Protein AF-A0A090R448-F1 (afdb_monomer_lite)

Structure (mmCIF, N/CA/C/O backbone):
data_AF-A0A090R448-F1
#
_entry.id   AF-A0A090R448-F1
#
loop_
_atom_site.group_PDB
_atom_site.id
_atom_site.type_symbol
_atom_site.label_atom_id
_atom_site.label_alt_id
_atom_site.label_comp_id
_atom_site.label_asym_id
_atom_site.label_entity_id
_atom_site.label_seq_id
_atom_site.pdbx_PDB_ins_code
_atom_site.Cartn_x
_atom_site.Cartn_y
_atom_site.Cartn_z
_atom_site.occupancy
_atom_site.B_iso_or_equiv
_atom_site.auth_seq_id
_atom_site.auth_comp_id
_atom_sit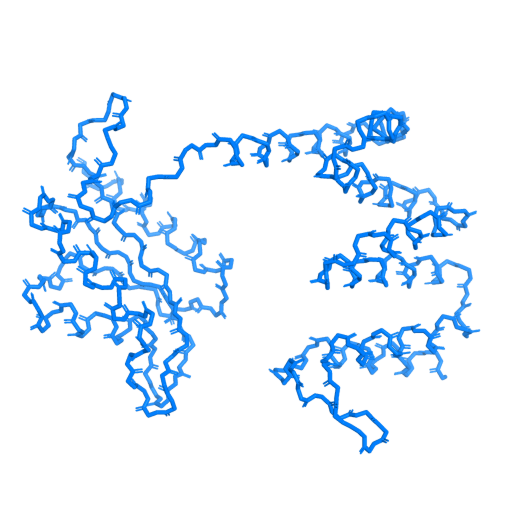e.auth_asym_id
_atom_site.auth_atom_id
_atom_site.pdbx_PDB_model_num
ATOM 1 N N . MET A 1 1 ? -0.151 -6.500 -29.895 1.00 73.56 1 MET A N 1
ATOM 2 C CA . MET A 1 1 ? 0.227 -7.512 -28.880 1.00 73.56 1 MET A CA 1
ATOM 3 C C . MET A 1 1 ? 0.836 -6.879 -27.631 1.00 73.56 1 MET A C 1
ATOM 5 O O . MET A 1 1 ? 0.376 -7.212 -26.555 1.00 73.56 1 MET A O 1
ATOM 9 N N . GLU A 1 2 ? 1.770 -5.929 -27.740 1.00 89.69 2 GLU A N 1
ATOM 10 C CA . GLU A 1 2 ? 2.327 -5.182 -26.589 1.00 89.69 2 GLU A CA 1
ATOM 11 C C . GLU A 1 2 ? 1.252 -4.585 -25.654 1.00 89.69 2 GLU A C 1
ATOM 13 O O . GLU A 1 2 ? 1.198 -4.921 -24.474 1.00 89.69 2 GLU A O 1
ATOM 18 N N . SER A 1 3 ? 0.331 -3.780 -26.202 1.00 89.50 3 SER A N 1
ATOM 19 C CA . SER A 1 3 ? -0.764 -3.153 -25.440 1.00 89.50 3 SER A CA 1
ATOM 20 C C . SER A 1 3 ? -1.661 -4.165 -24.708 1.00 89.50 3 SER A C 1
ATOM 22 O O . SER A 1 3 ? -2.125 -3.886 -23.605 1.00 89.50 3 SER A O 1
ATOM 24 N N . LEU A 1 4 ? -1.841 -5.369 -25.263 1.00 94.88 4 LEU A N 1
ATOM 25 C CA . LEU A 1 4 ? -2.636 -6.425 -24.632 1.00 94.88 4 LEU A CA 1
ATOM 26 C C . LEU A 1 4 ? -1.962 -6.944 -23.354 1.00 94.88 4 LEU A C 1
ATOM 28 O O . LEU A 1 4 ? -2.624 -7.144 -22.340 1.00 94.88 4 LEU A O 1
ATOM 32 N N . PHE A 1 5 ? -0.639 -7.128 -23.372 1.00 97.06 5 PHE A N 1
ATOM 33 C CA . PHE A 1 5 ? 0.092 -7.543 -22.176 1.00 97.06 5 PHE A CA 1
ATOM 34 C C . PHE A 1 5 ? 0.080 -6.464 -21.094 1.00 97.06 5 PHE A C 1
ATOM 36 O O . PHE A 1 5 ? -0.093 -6.789 -19.923 1.00 97.06 5 PHE A O 1
ATOM 43 N N . LEU A 1 6 ? 0.174 -5.185 -21.466 1.00 96.12 6 LEU A N 1
ATOM 44 C CA . LEU A 1 6 ? 0.028 -4.086 -20.507 1.00 96.12 6 LEU A CA 1
ATOM 45 C C . LEU A 1 6 ? -1.375 -4.049 -19.879 1.00 96.12 6 LEU A C 1
ATOM 47 O O . LEU A 1 6 ? -1.501 -3.869 -18.669 1.00 96.12 6 LEU A O 1
ATOM 51 N N . GLN A 1 7 ? -2.427 -4.290 -20.665 1.00 96.81 7 GLN A N 1
ATOM 52 C CA . GLN A 1 7 ? -3.797 -4.393 -20.151 1.00 96.81 7 GLN A CA 1
ATOM 53 C C . GLN A 1 7 ? -3.968 -5.580 -19.198 1.00 96.81 7 GLN A C 1
ATOM 55 O O . GLN A 1 7 ? -4.573 -5.432 -18.137 1.00 96.81 7 GLN A O 1
ATOM 60 N N . HIS A 1 8 ? -3.402 -6.743 -19.527 1.00 97.19 8 HIS A N 1
ATOM 61 C CA . HIS A 1 8 ? -3.428 -7.898 -18.631 1.00 97.19 8 HIS A CA 1
ATOM 62 C C . HIS A 1 8 ? -2.630 -7.659 -17.344 1.00 97.19 8 HIS A C 1
ATOM 64 O O . HIS A 1 8 ? -3.095 -8.041 -16.271 1.00 97.19 8 HIS A O 1
ATOM 70 N N . ALA A 1 9 ? -1.478 -6.985 -17.420 1.00 97.00 9 ALA A N 1
ATOM 71 C CA . ALA A 1 9 ? -0.724 -6.575 -16.238 1.00 97.00 9 ALA A CA 1
ATOM 72 C C . ALA A 1 9 ? -1.565 -5.651 -15.344 1.00 97.00 9 ALA A C 1
ATOM 74 O O . ALA A 1 9 ? -1.682 -5.896 -14.146 1.00 97.00 9 ALA A O 1
ATOM 75 N N . LEU A 1 10 ? -2.226 -4.642 -15.919 1.00 96.31 10 LEU A N 1
ATOM 76 C CA . LEU A 1 10 ? -3.101 -3.739 -15.169 1.00 96.31 10 LEU A CA 1
ATOM 77 C C . LEU A 1 10 ? -4.300 -4.475 -14.544 1.00 96.31 10 LEU A C 1
ATOM 79 O O . LEU A 1 10 ? -4.634 -4.242 -13.383 1.00 96.31 10 LEU A O 1
ATOM 83 N N . SER A 1 11 ? -4.920 -5.395 -15.286 1.00 96.31 11 SER A N 1
ATOM 84 C CA . SER A 1 11 ? -6.017 -6.231 -14.784 1.00 96.31 11 SER A CA 1
ATOM 85 C C . SER A 1 11 ? -5.574 -7.107 -13.611 1.00 96.31 11 SER A C 1
ATOM 87 O O . SER A 1 11 ? -6.295 -7.222 -12.621 1.00 96.31 11 SER A O 1
ATOM 89 N N . ALA A 1 12 ? -4.382 -7.702 -13.694 1.00 96.00 12 ALA A N 1
ATOM 90 C CA . ALA A 1 12 ? -3.819 -8.488 -12.605 1.00 96.00 12 ALA A CA 1
ATOM 91 C C . ALA A 1 12 ? -3.528 -7.614 -11.377 1.00 96.00 12 ALA A C 1
ATOM 93 O O . ALA A 1 12 ? -3.915 -7.967 -10.262 1.00 96.00 12 ALA A O 1
ATOM 94 N N . TYR A 1 13 ? -2.930 -6.437 -11.571 1.00 93.81 13 TYR A N 1
ATOM 95 C CA . TYR A 1 13 ? -2.637 -5.504 -10.483 1.00 93.81 13 TYR A CA 1
ATOM 96 C C . TYR A 1 13 ? -3.902 -5.089 -9.716 1.00 93.81 13 TYR A C 1
ATOM 98 O O . TYR A 1 13 ? -3.921 -5.128 -8.487 1.00 93.81 13 TYR A O 1
ATOM 106 N N . ASN A 1 14 ? -4.985 -4.790 -10.440 1.00 92.12 14 ASN A N 1
ATOM 107 C CA . ASN A 1 14 ? -6.264 -4.365 -9.863 1.00 92.12 14 ASN A CA 1
ATOM 108 C C . ASN A 1 14 ? -7.129 -5.519 -9.321 1.00 92.12 14 ASN A C 1
ATOM 110 O O . ASN A 1 14 ? -8.213 -5.277 -8.788 1.00 92.12 14 ASN A O 1
ATOM 114 N N . SER A 1 15 ? -6.685 -6.773 -9.447 1.00 91.00 15 SER A N 1
ATOM 115 C CA . SER A 1 15 ? -7.432 -7.932 -8.957 1.00 91.00 15 SER A CA 1
ATOM 116 C C . SER A 1 15 ? -7.585 -7.913 -7.434 1.00 91.00 15 SER A C 1
ATOM 118 O O . SER A 1 15 ? -6.615 -7.773 -6.685 1.00 91.00 15 SER A O 1
ATOM 120 N N . THR A 1 16 ? -8.804 -8.169 -6.956 1.00 84.19 16 THR A N 1
ATOM 121 C CA . THR A 1 16 ? -9.080 -8.405 -5.530 1.00 84.19 16 THR A CA 1
ATOM 122 C C . THR A 1 16 ? -8.541 -9.758 -5.052 1.00 84.19 16 THR A C 1
ATOM 124 O O . THR A 1 16 ? -8.242 -9.921 -3.867 1.00 84.19 16 THR A O 1
ATOM 127 N N . SER A 1 17 ? -8.348 -10.719 -5.965 1.00 86.25 17 SER A N 1
ATOM 128 C CA . SER A 1 17 ? -7.729 -12.014 -5.674 1.00 86.25 17 SER A CA 1
ATOM 129 C C . SER A 1 17 ? -6.205 -11.898 -5.699 1.00 86.25 17 SER A C 1
ATOM 131 O O . SER A 1 17 ? -5.561 -12.144 -6.720 1.00 86.25 17 SER A O 1
ATOM 133 N N . ARG A 1 18 ? -5.625 -11.482 -4.567 1.00 86.50 18 ARG A N 1
ATOM 134 C CA . ARG A 1 18 ? -4.181 -11.206 -4.452 1.00 86.50 18 ARG A CA 1
ATOM 135 C C . ARG A 1 18 ? -3.310 -12.461 -4.481 1.00 86.50 18 ARG A C 1
ATOM 137 O O . ARG A 1 18 ? -2.220 -12.445 -5.037 1.00 86.50 18 ARG A O 1
ATOM 144 N N . THR A 1 19 ? -3.783 -13.553 -3.892 1.00 89.38 19 THR A N 1
ATOM 145 C CA . THR A 1 19 ? -3.010 -14.801 -3.752 1.00 89.38 19 THR A CA 1
ATOM 146 C C . THR A 1 19 ? -3.455 -15.909 -4.704 1.00 89.38 19 THR A C 1
ATOM 148 O O . THR A 1 19 ? -2.766 -16.916 -4.799 1.00 89.38 19 THR A O 1
ATOM 151 N N . HIS A 1 20 ? -4.589 -15.737 -5.395 1.00 92.00 20 HIS A N 1
ATOM 152 C CA . HIS A 1 20 ? -5.199 -16.769 -6.236 1.00 92.00 20 HIS A CA 1
ATOM 153 C C . HIS A 1 20 ? -5.638 -16.198 -7.592 1.00 92.00 20 HIS A C 1
ATOM 155 O O . HIS A 1 20 ? -6.827 -16.154 -7.920 1.00 92.00 20 HIS A O 1
ATOM 161 N N . TYR A 1 21 ? -4.679 -15.701 -8.366 1.00 95.06 21 TYR A N 1
ATOM 162 C CA . TYR A 1 21 ? -4.894 -15.182 -9.711 1.00 95.06 21 TYR A CA 1
ATOM 163 C C . TYR A 1 21 ? -4.679 -16.286 -10.764 1.00 95.06 21 TYR A C 1
ATOM 165 O O . TYR A 1 21 ? -3.654 -16.972 -10.719 1.00 95.06 21 TYR A O 1
ATOM 173 N N . PRO A 1 22 ? -5.607 -16.484 -11.718 1.00 94.62 22 PRO A N 1
ATOM 174 C CA . PRO A 1 22 ? -5.458 -17.496 -12.758 1.00 94.62 22 PRO A CA 1
ATOM 175 C C . PRO A 1 22 ? -4.459 -17.053 -13.835 1.00 94.62 22 PRO A C 1
ATOM 177 O O . PRO A 1 22 ? -4.591 -15.980 -14.423 1.00 94.62 22 PRO A O 1
ATOM 180 N N . LEU A 1 23 ? -3.483 -17.905 -14.145 1.00 95.06 23 LEU A N 1
ATOM 181 C CA . LEU A 1 23 ? -2.485 -17.665 -15.186 1.00 95.06 23 LEU A CA 1
ATOM 182 C C . LEU A 1 23 ? -2.149 -18.984 -15.900 1.00 95.06 23 LEU A C 1
ATOM 184 O O . LEU A 1 23 ? -1.569 -19.882 -15.300 1.00 95.06 23 LEU A O 1
ATOM 188 N N . PHE A 1 24 ? -2.538 -19.118 -17.174 1.00 90.19 24 PHE A N 1
ATOM 189 C CA . PHE A 1 24 ? -2.311 -20.312 -18.018 1.00 90.19 24 PHE A CA 1
ATOM 190 C C . PHE A 1 24 ? -2.639 -21.659 -17.349 1.00 90.19 24 PHE A C 1
ATOM 192 O O . PHE A 1 24 ? -1.850 -22.599 -17.383 1.00 90.19 24 PHE A O 1
ATOM 199 N N . GLY A 1 25 ? -3.814 -21.755 -16.724 1.00 89.62 25 GLY A N 1
ATOM 200 C CA . GLY A 1 25 ? -4.254 -22.984 -16.053 1.00 89.62 25 GLY A CA 1
ATOM 201 C C . GLY A 1 25 ? -3.584 -23.244 -14.699 1.00 89.62 25 GLY A C 1
ATOM 202 O O . GLY A 1 25 ? -3.889 -24.246 -14.063 1.00 89.62 25 GLY A O 1
ATOM 203 N N . GLN A 1 26 ? -2.714 -22.342 -14.237 1.00 93.00 26 GLN A N 1
ATOM 204 C CA . GLN A 1 26 ? -2.163 -22.335 -12.885 1.00 93.00 26 GLN A CA 1
ATOM 205 C C . GLN A 1 26 ? -2.792 -21.219 -12.050 1.00 93.00 26 GLN A C 1
ATOM 207 O O . GLN A 1 26 ? -3.433 -20.299 -12.566 1.00 93.00 26 GLN A O 1
ATOM 212 N N . THR A 1 27 ? -2.591 -21.296 -10.739 1.00 94.94 27 THR A N 1
ATOM 213 C CA . THR A 1 27 ? -2.959 -20.247 -9.789 1.00 94.94 27 THR A CA 1
ATOM 214 C C . THR A 1 27 ? -1.685 -19.663 -9.189 1.00 94.94 27 THR A C 1
ATOM 216 O O . THR A 1 27 ? -0.869 -20.398 -8.641 1.00 94.94 27 THR A O 1
ATOM 219 N N . VAL A 1 28 ? -1.515 -18.349 -9.320 1.00 94.88 28 VAL A N 1
ATOM 220 C CA . VAL A 1 28 ? -0.342 -17.588 -8.861 1.00 94.88 28 VAL A CA 1
ATOM 221 C C . VAL A 1 28 ? -0.783 -16.371 -8.047 1.00 94.88 28 VAL A C 1
ATOM 223 O O . VAL A 1 28 ? -1.977 -16.079 -7.961 1.00 94.88 28 VAL A O 1
ATOM 226 N N . THR A 1 29 ? 0.151 -15.615 -7.467 1.00 93.62 29 THR A N 1
ATOM 227 C CA . THR A 1 29 ? -0.212 -14.302 -6.917 1.00 93.62 29 THR A CA 1
ATOM 228 C C . THR A 1 29 ? -0.519 -13.318 -8.045 1.00 93.62 29 THR A C 1
ATOM 230 O O . THR A 1 29 ? -0.016 -13.437 -9.165 1.00 93.62 29 THR A O 1
ATOM 233 N N . ASN A 1 30 ? -1.338 -12.309 -7.765 1.00 94.19 30 ASN A N 1
ATOM 234 C CA . ASN A 1 30 ? -1.647 -11.291 -8.760 1.00 94.19 30 ASN A CA 1
ATOM 235 C C . ASN A 1 30 ? -0.392 -10.508 -9.187 1.00 94.19 30 ASN A C 1
ATOM 237 O O . ASN A 1 30 ? -0.255 -10.184 -10.363 1.00 94.19 30 ASN A O 1
ATOM 241 N N . LEU A 1 31 ? 0.560 -10.278 -8.275 1.00 93.94 31 LEU A N 1
ATOM 242 C CA . LEU A 1 31 ? 1.843 -9.639 -8.587 1.00 93.94 31 LEU A CA 1
ATOM 243 C C . LEU A 1 31 ? 2.744 -10.519 -9.466 1.00 93.94 31 LEU A C 1
ATOM 245 O O . LEU A 1 31 ? 3.437 -9.995 -10.335 1.00 93.94 31 LEU A O 1
ATOM 249 N N . ASP A 1 32 ? 2.700 -11.845 -9.319 1.00 94.56 32 ASP A N 1
ATOM 250 C CA . ASP A 1 32 ? 3.423 -12.744 -10.228 1.00 94.56 32 ASP A CA 1
ATOM 251 C C . ASP A 1 32 ? 2.838 -12.698 -11.641 1.00 94.56 32 ASP A C 1
ATOM 253 O O . ASP A 1 32 ? 3.583 -12.677 -12.622 1.00 94.56 32 ASP A O 1
ATOM 257 N N . ALA A 1 33 ? 1.511 -12.595 -11.760 1.00 96.44 33 ALA A N 1
ATOM 258 C CA . ALA A 1 33 ? 0.861 -12.371 -13.047 1.00 96.44 33 ALA A CA 1
ATOM 259 C C . ALA A 1 33 ? 1.222 -11.000 -13.649 1.00 96.44 33 ALA A C 1
ATOM 261 O O . ALA A 1 33 ? 1.523 -10.926 -14.842 1.00 96.44 33 ALA A O 1
ATOM 262 N N . VAL A 1 34 ? 1.281 -9.932 -12.840 1.00 97.00 34 VAL A N 1
ATOM 263 C CA . VAL A 1 34 ? 1.789 -8.614 -13.273 1.00 97.00 34 VAL A CA 1
ATOM 264 C C . VAL A 1 34 ? 3.209 -8.749 -13.822 1.00 97.00 34 VAL A C 1
ATOM 266 O O . VAL A 1 34 ? 3.468 -8.349 -14.957 1.00 97.00 34 VAL A O 1
ATOM 269 N N . ASN A 1 35 ? 4.116 -9.359 -13.055 1.00 96.50 35 ASN A N 1
ATOM 270 C CA . ASN A 1 35 ? 5.505 -9.578 -13.453 1.00 96.50 35 ASN A CA 1
ATOM 271 C C . ASN A 1 35 ? 5.604 -10.372 -14.761 1.00 96.50 35 ASN A C 1
ATOM 273 O O . ASN A 1 35 ? 6.387 -10.015 -15.644 1.00 96.50 35 ASN A O 1
ATOM 277 N N . PHE A 1 36 ? 4.799 -11.428 -14.909 1.00 96.75 36 PHE A N 1
ATOM 278 C CA . PHE A 1 36 ? 4.741 -12.217 -16.133 1.00 96.75 36 PHE A CA 1
ATOM 279 C C . PHE A 1 36 ? 4.351 -11.348 -17.334 1.00 96.75 36 PHE A C 1
ATOM 281 O O . PHE A 1 36 ? 5.087 -11.291 -18.321 1.00 96.75 36 PHE A O 1
ATOM 288 N N . TYR A 1 37 ? 3.222 -10.640 -17.254 1.00 97.75 37 TYR A N 1
ATOM 289 C CA . TYR A 1 37 ? 2.713 -9.860 -18.379 1.00 97.75 37 TYR A CA 1
ATOM 290 C C . TYR A 1 37 ? 3.613 -8.668 -18.721 1.00 97.75 37 TYR A C 1
ATOM 292 O O . TYR A 1 37 ? 3.851 -8.410 -19.899 1.00 97.75 37 TYR A O 1
ATOM 300 N N . LEU A 1 38 ? 4.201 -7.997 -17.727 1.00 97.69 38 LEU A N 1
ATOM 301 C CA . LEU A 1 38 ? 5.183 -6.934 -17.960 1.00 97.69 38 LEU A CA 1
ATOM 302 C C . LEU A 1 38 ? 6.432 -7.451 -18.682 1.00 97.69 38 LEU A C 1
ATOM 304 O O . LEU A 1 38 ? 6.926 -6.791 -19.594 1.00 97.69 38 LEU A O 1
ATOM 308 N N . ARG A 1 39 ? 6.920 -8.654 -18.348 1.00 96.94 39 ARG A N 1
ATOM 309 C CA . ARG A 1 39 ? 8.046 -9.272 -19.068 1.00 96.94 39 ARG A CA 1
ATOM 310 C C . ARG A 1 39 ? 7.692 -9.620 -20.512 1.00 96.94 39 ARG A C 1
ATOM 312 O O . ARG A 1 39 ? 8.544 -9.464 -21.380 1.00 96.94 39 ARG A O 1
ATOM 319 N N . GLN A 1 40 ? 6.454 -10.031 -20.789 1.00 97.06 40 GLN A N 1
ATOM 320 C CA . GLN A 1 40 ? 5.986 -10.219 -22.168 1.00 97.06 40 GLN A CA 1
ATOM 321 C C . GLN A 1 40 ? 5.864 -8.887 -22.922 1.00 97.06 40 GLN A C 1
ATOM 323 O O . GLN A 1 40 ? 6.236 -8.804 -24.087 1.00 97.06 40 GLN A O 1
ATOM 328 N N . ALA A 1 41 ? 5.394 -7.822 -22.266 1.00 96.94 41 ALA A N 1
ATOM 329 C CA . ALA A 1 41 ? 5.351 -6.490 -22.867 1.00 96.94 41 ALA A CA 1
ATOM 330 C C . ALA A 1 41 ? 6.764 -5.961 -23.177 1.00 96.94 41 ALA A C 1
ATOM 332 O O . ALA A 1 41 ? 6.992 -5.407 -24.250 1.00 96.94 41 ALA A O 1
ATOM 333 N N . TYR A 1 42 ? 7.730 -6.192 -22.282 1.00 96.25 42 TYR A N 1
ATOM 334 C CA . TYR A 1 42 ? 9.116 -5.739 -22.424 1.00 96.25 42 TYR A CA 1
ATOM 335 C C . TYR A 1 42 ? 9.781 -6.213 -23.727 1.00 96.25 42 TYR A C 1
ATOM 337 O O . TYR A 1 42 ? 10.481 -5.436 -24.384 1.00 96.25 42 TYR A O 1
ATOM 345 N N . THR A 1 43 ? 9.550 -7.469 -24.130 1.00 95.38 43 THR A N 1
ATOM 346 C CA . THR A 1 43 ? 10.156 -8.037 -25.350 1.00 95.38 43 THR A CA 1
ATOM 347 C C . THR A 1 43 ? 9.664 -7.345 -26.621 1.00 95.38 43 THR A C 1
ATOM 349 O O . THR A 1 43 ? 10.399 -7.280 -27.606 1.00 95.38 43 THR A O 1
ATOM 352 N N . LEU A 1 44 ? 8.458 -6.776 -26.583 1.00 94.88 44 LEU A N 1
ATOM 353 C CA . LEU A 1 44 ? 7.809 -6.107 -27.710 1.00 94.88 44 LEU A CA 1
ATOM 354 C C . LEU A 1 44 ? 7.976 -4.579 -27.683 1.00 94.88 44 LEU A C 1
ATOM 356 O O . LEU A 1 44 ? 7.825 -3.940 -28.719 1.00 94.88 44 LEU A O 1
ATOM 360 N N . ALA A 1 45 ? 8.296 -4.012 -26.519 1.00 93.06 45 ALA A N 1
ATOM 361 C CA . ALA A 1 45 ? 8.269 -2.576 -26.269 1.00 93.06 45 ALA A CA 1
ATOM 362 C C . ALA A 1 45 ? 9.392 -1.782 -26.964 1.00 93.06 45 ALA A C 1
ATOM 364 O O . ALA A 1 45 ? 10.511 -2.268 -27.160 1.00 93.06 45 ALA A O 1
ATOM 365 N N . SER A 1 46 ? 9.101 -0.508 -27.255 1.00 88.94 46 SER A N 1
ATOM 366 C CA . SER A 1 46 ? 10.096 0.506 -27.642 1.00 88.94 46 SER A CA 1
ATOM 367 C C . SER A 1 46 ? 11.061 0.832 -26.493 1.00 88.94 46 SER A C 1
ATOM 369 O O . SER A 1 46 ? 10.760 0.567 -25.332 1.00 88.94 46 SER A O 1
ATOM 371 N N . THR A 1 47 ? 12.211 1.454 -26.779 1.00 84.31 47 THR A N 1
ATOM 372 C CA . THR A 1 47 ? 13.225 1.782 -25.756 1.00 84.31 47 THR A CA 1
ATOM 373 C C . THR A 1 47 ? 12.670 2.613 -24.598 1.00 84.31 47 THR A C 1
ATOM 375 O O . THR A 1 47 ? 12.909 2.267 -23.446 1.00 84.31 47 THR A O 1
ATOM 378 N N . SER A 1 48 ? 11.887 3.663 -24.881 1.00 83.19 48 SER A N 1
ATOM 379 C CA . SER A 1 48 ? 11.304 4.506 -23.824 1.00 83.19 48 SER A CA 1
ATOM 380 C C . SER A 1 48 ? 10.367 3.703 -22.925 1.00 83.19 48 SER A C 1
ATOM 382 O O . SER A 1 48 ? 10.474 3.782 -21.706 1.00 83.19 48 SER A O 1
ATOM 384 N N . LEU A 1 49 ? 9.495 2.886 -23.523 1.00 92.25 49 LEU A N 1
ATOM 385 C CA . LEU A 1 49 ? 8.545 2.067 -22.776 1.00 92.25 49 LEU A CA 1
ATOM 386 C C . LEU A 1 49 ? 9.238 0.927 -22.015 1.00 92.25 49 LEU A C 1
ATOM 388 O O . LEU A 1 49 ? 8.815 0.570 -20.920 1.00 92.25 49 LEU A O 1
ATOM 392 N N . ARG A 1 50 ? 10.325 0.362 -22.554 1.00 94.25 50 ARG A N 1
ATOM 393 C CA . ARG A 1 50 ? 11.138 -0.638 -21.848 1.00 94.25 50 ARG A CA 1
ATOM 394 C C . ARG A 1 50 ? 11.674 -0.090 -20.533 1.00 94.25 50 ARG A C 1
ATOM 396 O O . ARG A 1 50 ? 11.647 -0.820 -19.548 1.00 94.25 50 ARG A O 1
ATOM 403 N N . THR A 1 51 ? 12.113 1.167 -20.503 1.00 95.25 51 THR A N 1
ATOM 404 C CA . THR A 1 51 ? 12.552 1.822 -19.265 1.00 95.25 51 THR A CA 1
ATOM 405 C C . THR A 1 51 ? 11.414 1.902 -18.247 1.00 95.25 51 THR A C 1
ATOM 407 O O . THR A 1 51 ? 11.600 1.479 -17.108 1.00 95.25 51 THR A O 1
ATOM 410 N N . ASP A 1 52 ? 10.216 2.336 -18.651 1.00 94.88 52 ASP A N 1
ATOM 411 C CA . ASP A 1 52 ? 9.056 2.413 -17.745 1.00 94.88 52 ASP A CA 1
ATOM 412 C C . ASP A 1 52 ? 8.630 1.026 -17.235 1.00 94.88 52 ASP A C 1
ATOM 414 O O . ASP A 1 52 ? 8.295 0.849 -16.059 1.00 94.88 52 ASP A O 1
ATOM 418 N N . ILE A 1 53 ? 8.705 0.005 -18.096 1.00 97.00 53 ILE A N 1
ATOM 419 C CA . ILE A 1 53 ? 8.457 -1.387 -17.712 1.00 97.00 53 ILE A CA 1
ATOM 420 C C . ILE A 1 53 ? 9.511 -1.870 -16.705 1.00 97.00 53 ILE A C 1
ATOM 422 O O . ILE A 1 53 ? 9.146 -2.523 -15.729 1.00 97.00 53 ILE A O 1
ATOM 426 N N . LEU A 1 54 ? 10.795 -1.544 -16.889 1.00 97.62 54 LEU A N 1
ATOM 427 C CA . LEU A 1 54 ? 11.857 -1.905 -15.942 1.00 97.62 54 LEU A CA 1
ATOM 428 C C . LEU A 1 54 ? 11.664 -1.227 -14.582 1.00 97.62 54 LEU A C 1
ATOM 430 O O . LEU A 1 54 ? 11.767 -1.906 -13.563 1.00 97.62 54 LEU A O 1
ATOM 434 N N . ILE A 1 55 ? 11.322 0.065 -14.557 1.00 96.56 55 ILE A N 1
ATOM 435 C CA . ILE A 1 55 ? 10.987 0.792 -13.321 1.00 96.56 55 ILE A CA 1
ATOM 436 C C . ILE A 1 55 ? 9.783 0.132 -12.635 1.00 96.56 55 ILE A C 1
ATOM 438 O O . ILE A 1 55 ? 9.802 -0.108 -11.429 1.00 96.56 55 ILE A O 1
ATOM 442 N N . THR A 1 56 ? 8.751 -0.236 -13.398 1.00 96.50 56 THR A N 1
ATOM 443 C CA . THR A 1 56 ? 7.562 -0.909 -12.853 1.00 96.50 56 THR A CA 1
ATOM 444 C C . THR A 1 56 ? 7.900 -2.290 -12.286 1.00 96.50 56 THR A C 1
ATOM 446 O O . THR A 1 56 ? 7.482 -2.613 -11.176 1.00 96.50 56 THR A O 1
ATOM 449 N N . LEU A 1 57 ? 8.698 -3.094 -12.993 1.00 97.69 57 LEU A N 1
ATOM 450 C CA . LEU A 1 57 ? 9.186 -4.389 -12.505 1.00 97.69 57 LEU A CA 1
ATOM 451 C C . LEU A 1 57 ? 10.052 -4.231 -11.245 1.00 97.69 57 LEU A C 1
ATOM 453 O O . LEU A 1 57 ? 9.952 -5.046 -10.329 1.00 97.69 57 LEU A O 1
ATOM 457 N N . ALA A 1 58 ? 10.875 -3.182 -11.173 1.00 97.62 58 ALA A N 1
ATOM 458 C CA . ALA A 1 58 ? 11.668 -2.873 -9.989 1.00 97.62 58 ALA A CA 1
ATOM 459 C C . ALA A 1 58 ? 10.765 -2.536 -8.793 1.00 97.62 58 ALA A C 1
ATOM 461 O O . ALA A 1 58 ? 10.938 -3.109 -7.719 1.00 97.62 58 ALA A O 1
ATOM 462 N N . ASN A 1 59 ? 9.740 -1.703 -8.995 1.00 95.81 59 ASN A N 1
ATOM 463 C CA . ASN A 1 59 ? 8.717 -1.423 -7.986 1.00 95.81 59 ASN A CA 1
ATOM 464 C C . ASN A 1 59 ? 8.022 -2.711 -7.512 1.00 95.81 59 ASN A C 1
ATOM 466 O O . ASN A 1 59 ? 7.899 -2.930 -6.307 1.00 95.81 59 ASN A O 1
ATOM 470 N N . MET A 1 60 ? 7.635 -3.613 -8.422 1.00 95.06 60 MET A N 1
ATOM 471 C CA . MET A 1 60 ? 7.049 -4.908 -8.042 1.00 95.06 60 MET A CA 1
ATOM 472 C C . MET A 1 60 ? 8.005 -5.741 -7.180 1.00 95.06 60 MET A C 1
ATOM 474 O O . MET A 1 60 ? 7.595 -6.264 -6.145 1.00 95.06 60 MET A O 1
ATOM 478 N N . ALA A 1 61 ? 9.287 -5.802 -7.546 1.00 95.44 61 ALA A N 1
ATOM 479 C CA . ALA A 1 61 ? 10.297 -6.496 -6.754 1.00 95.44 61 ALA A CA 1
ATOM 480 C C . ALA A 1 61 ? 10.441 -5.894 -5.342 1.00 95.44 61 ALA A C 1
ATOM 482 O O . ALA A 1 61 ? 10.563 -6.648 -4.378 1.00 95.44 61 ALA A O 1
ATOM 483 N N . THR A 1 62 ? 10.343 -4.566 -5.187 1.00 94.38 62 THR A N 1
ATOM 484 C CA . THR A 1 62 ? 10.342 -3.930 -3.854 1.00 94.38 62 THR A CA 1
ATOM 485 C C . THR A 1 62 ? 9.103 -4.264 -3.031 1.00 94.38 62 THR A C 1
ATOM 487 O O . THR A 1 62 ? 9.238 -4.573 -1.850 1.00 94.38 62 THR A O 1
ATOM 490 N N . PHE A 1 63 ? 7.911 -4.315 -3.640 1.00 90.00 63 PHE A N 1
ATOM 491 C CA . PHE A 1 63 ? 6.691 -4.753 -2.949 1.00 90.00 63 PHE A CA 1
ATOM 492 C C . PHE A 1 63 ? 6.770 -6.206 -2.477 1.00 90.00 63 PHE A C 1
ATOM 494 O O . PHE A 1 63 ? 6.208 -6.551 -1.441 1.00 90.00 63 PHE A O 1
ATOM 501 N N . GLN A 1 64 ? 7.485 -7.052 -3.218 1.00 90.00 64 GLN A N 1
ATOM 502 C CA . GLN A 1 64 ? 7.736 -8.448 -2.861 1.00 90.00 64 GLN A CA 1
ATOM 503 C C . GLN A 1 64 ? 8.928 -8.620 -1.898 1.00 90.00 64 GLN A C 1
ATOM 505 O O . GLN A 1 64 ? 9.295 -9.749 -1.580 1.00 90.00 64 GLN A O 1
ATOM 510 N N . GLY A 1 65 ? 9.557 -7.529 -1.441 1.00 91.94 65 GLY A N 1
ATOM 511 C CA . GLY A 1 65 ? 10.716 -7.564 -0.542 1.00 91.94 65 GLY A CA 1
ATOM 512 C C . GLY A 1 65 ? 12.024 -8.028 -1.198 1.00 91.94 65 GLY A C 1
ATOM 513 O O . GLY A 1 65 ? 13.024 -8.222 -0.510 1.00 91.94 65 GLY A O 1
ATOM 514 N N . ASN A 1 66 ? 12.060 -8.190 -2.523 1.00 94.94 66 ASN A N 1
ATOM 515 C CA . ASN A 1 66 ? 13.244 -8.610 -3.270 1.00 94.94 66 ASN A CA 1
ATOM 516 C C . ASN A 1 66 ? 14.068 -7.394 -3.711 1.00 94.94 66 ASN A C 1
ATOM 518 O O . ASN A 1 66 ? 14.146 -7.036 -4.892 1.00 94.94 66 ASN A O 1
ATOM 522 N N . LEU A 1 67 ? 14.687 -6.752 -2.723 1.00 95.19 67 LEU A N 1
ATOM 523 C CA . LEU A 1 67 ? 15.479 -5.548 -2.930 1.00 95.19 67 LEU A CA 1
ATOM 524 C C . LEU A 1 67 ? 16.670 -5.734 -3.897 1.00 95.19 67 LEU A C 1
ATOM 526 O O . LEU A 1 67 ? 16.858 -4.863 -4.747 1.00 95.19 67 LEU A O 1
ATOM 530 N N . PRO A 1 68 ? 17.437 -6.846 -3.867 1.00 95.69 68 PRO A N 1
ATOM 531 C CA . PRO A 1 68 ? 18.517 -7.056 -4.832 1.00 95.69 68 PRO A CA 1
ATOM 532 C C . PRO A 1 68 ? 18.028 -7.019 -6.285 1.00 95.69 68 PRO A C 1
ATOM 534 O O . PRO A 1 68 ? 18.607 -6.322 -7.116 1.00 95.69 68 PRO A O 1
ATOM 537 N N . THR A 1 69 ? 16.913 -7.698 -6.580 1.00 96.56 69 THR A N 1
ATOM 538 C CA . THR A 1 69 ? 16.329 -7.703 -7.931 1.00 96.56 69 THR A CA 1
ATOM 539 C C . THR A 1 69 ? 15.849 -6.313 -8.332 1.00 96.56 69 THR A C 1
ATOM 541 O O . THR A 1 69 ? 16.085 -5.887 -9.463 1.00 96.56 69 THR A O 1
ATOM 544 N N . ALA A 1 70 ? 15.212 -5.583 -7.413 1.00 97.50 70 ALA A N 1
ATOM 545 C CA . ALA A 1 70 ? 14.761 -4.222 -7.674 1.00 97.50 70 ALA A CA 1
ATOM 546 C C . ALA A 1 70 ? 15.920 -3.291 -8.052 1.00 97.50 70 ALA A C 1
ATOM 548 O O . ALA A 1 70 ? 15.850 -2.605 -9.069 1.00 97.50 70 ALA A O 1
ATOM 549 N N . LEU A 1 71 ? 17.007 -3.299 -7.274 1.00 95.88 71 LEU A N 1
ATOM 550 C CA . LEU A 1 71 ? 18.174 -2.449 -7.524 1.00 95.88 71 LEU A CA 1
ATOM 551 C C . LEU A 1 71 ? 18.838 -2.768 -8.868 1.00 95.88 71 LEU A C 1
ATOM 553 O O . LEU A 1 71 ? 19.190 -1.843 -9.600 1.00 95.88 71 LEU A O 1
ATOM 557 N N . THR A 1 72 ? 18.937 -4.048 -9.242 1.00 96.75 72 THR A N 1
ATOM 558 C CA . THR A 1 72 ? 19.412 -4.447 -10.576 1.00 96.75 72 THR A CA 1
ATOM 559 C C . THR A 1 72 ? 18.506 -3.914 -11.689 1.00 96.75 72 THR A C 1
ATOM 561 O O . THR A 1 72 ? 19.002 -3.407 -12.692 1.00 96.75 72 THR A O 1
ATOM 564 N N . LEU A 1 73 ? 17.183 -3.985 -11.526 1.00 97.75 73 LEU A N 1
ATOM 565 C CA . LEU A 1 73 ? 16.233 -3.488 -12.526 1.00 97.75 73 LEU A CA 1
ATOM 566 C C . LEU A 1 73 ? 16.269 -1.957 -12.657 1.00 97.75 73 LEU A C 1
ATOM 568 O O . LEU A 1 73 ? 16.245 -1.455 -13.778 1.00 97.75 73 LEU A O 1
ATOM 572 N N . TYR A 1 74 ? 16.410 -1.213 -11.554 1.00 97.50 74 TYR A N 1
ATOM 573 C CA . TYR A 1 74 ? 16.618 0.240 -11.612 1.00 97.50 74 TYR A CA 1
ATOM 574 C C . TYR A 1 74 ? 17.919 0.603 -12.337 1.00 97.50 74 TYR A C 1
ATOM 576 O O . TYR A 1 74 ? 17.929 1.511 -13.164 1.00 97.50 74 TYR A O 1
ATOM 584 N N . GLN A 1 75 ? 19.012 -0.125 -12.087 1.00 95.38 75 GLN A N 1
ATOM 585 C CA . GLN A 1 75 ? 20.273 0.085 -12.809 1.00 95.38 75 GLN A CA 1
ATOM 586 C C . GLN A 1 75 ? 20.117 -0.176 -14.316 1.00 95.38 75 GLN A C 1
ATOM 588 O O . GLN A 1 75 ? 20.608 0.608 -15.127 1.00 95.38 75 GLN A O 1
ATOM 593 N N . GLN A 1 76 ? 19.395 -1.235 -14.698 1.00 95.88 76 GLN A N 1
ATOM 594 C CA . GLN A 1 76 ? 19.079 -1.519 -16.103 1.00 95.88 76 GLN A CA 1
ATOM 595 C C . GLN A 1 76 ? 18.218 -0.418 -16.734 1.00 95.88 76 GLN A C 1
ATOM 597 O O . GLN A 1 76 ? 18.468 -0.033 -17.875 1.00 95.88 76 GLN A O 1
ATOM 602 N N . ALA A 1 77 ? 17.230 0.108 -16.003 1.00 96.00 77 ALA A N 1
ATOM 603 C CA . ALA A 1 77 ? 16.394 1.210 -16.472 1.00 96.00 77 ALA A CA 1
ATOM 604 C C . ALA A 1 77 ? 17.232 2.470 -16.739 1.00 96.00 77 ALA A C 1
ATOM 606 O O . ALA A 1 77 ? 17.111 3.086 -17.798 1.00 96.00 77 ALA A O 1
ATOM 607 N N . LEU A 1 78 ? 18.141 2.814 -15.820 1.00 94.12 78 LEU A N 1
ATOM 608 C CA . LEU A 1 78 ? 18.953 4.028 -15.904 1.00 94.12 78 LEU A CA 1
ATOM 609 C C . LEU A 1 78 ? 19.833 4.078 -17.166 1.00 94.12 78 LEU A C 1
ATOM 611 O O . LEU A 1 78 ? 20.027 5.155 -17.727 1.00 94.12 78 LEU A O 1
ATOM 615 N N . ALA A 1 79 ? 20.315 2.926 -17.646 1.00 92.25 79 ALA A N 1
ATOM 616 C CA . ALA A 1 79 ? 21.183 2.826 -18.824 1.00 92.25 79 ALA A CA 1
ATOM 617 C C . ALA A 1 79 ? 20.539 3.346 -20.126 1.00 92.25 79 ALA A C 1
ATOM 619 O O . ALA A 1 79 ? 21.248 3.746 -21.050 1.00 92.25 79 ALA A O 1
ATOM 620 N N . HIS A 1 80 ? 19.205 3.352 -20.203 1.00 90.00 80 HIS A N 1
ATOM 621 C CA . HIS A 1 80 ? 18.448 3.770 -21.389 1.00 90.00 80 HIS A CA 1
ATOM 622 C C . HIS A 1 80 ? 17.395 4.842 -21.084 1.00 90.00 80 HIS A C 1
ATOM 624 O O . HIS A 1 80 ? 16.568 5.166 -21.937 1.00 90.00 80 HIS A O 1
ATOM 630 N N . ALA A 1 81 ? 17.413 5.386 -19.869 1.00 94.50 81 ALA A N 1
ATOM 631 C CA . ALA A 1 81 ? 16.439 6.357 -19.414 1.00 94.50 81 ALA A CA 1
ATOM 632 C C . ALA A 1 81 ? 16.634 7.718 -20.094 1.00 94.50 81 ALA A C 1
ATOM 634 O O . ALA A 1 81 ? 17.758 8.213 -20.224 1.00 94.50 81 ALA A O 1
ATOM 635 N N . ASN A 1 82 ? 15.527 8.350 -20.487 1.00 94.44 82 ASN A N 1
ATOM 636 C CA . ASN A 1 82 ? 15.511 9.770 -20.838 1.00 94.44 82 ASN A CA 1
ATOM 637 C C . ASN A 1 82 ? 15.665 10.651 -19.577 1.00 94.44 82 ASN A C 1
ATOM 639 O O . ASN A 1 82 ? 15.700 10.139 -18.462 1.00 94.44 82 ASN A O 1
ATOM 643 N N . ALA A 1 83 ? 15.750 11.976 -19.728 1.00 93.19 83 ALA A N 1
ATOM 644 C CA . ALA A 1 83 ? 15.994 12.880 -18.598 1.00 93.19 83 ALA A CA 1
ATOM 645 C C . ALA A 1 83 ? 14.982 12.722 -17.442 1.00 93.19 83 ALA A C 1
ATOM 647 O O . ALA A 1 83 ? 15.401 12.594 -16.295 1.00 93.19 83 ALA A O 1
ATOM 648 N N . LEU A 1 84 ? 13.679 12.652 -17.741 1.00 92.50 84 LEU A N 1
ATOM 649 C CA . LEU A 1 84 ? 12.630 12.492 -16.725 1.00 92.50 84 LEU A CA 1
ATOM 650 C C . LEU A 1 84 ? 12.709 11.118 -16.046 1.00 92.50 84 LEU A C 1
ATOM 652 O O . LEU A 1 84 ? 12.699 11.021 -14.822 1.00 92.50 84 LEU A O 1
ATOM 656 N N . GLN A 1 85 ? 12.883 10.059 -16.837 1.00 94.81 85 GLN A N 1
ATOM 657 C CA . GLN A 1 85 ? 13.034 8.694 -16.327 1.00 94.81 85 GLN A CA 1
ATOM 658 C C . GLN A 1 85 ? 14.298 8.533 -15.469 1.00 94.81 85 GLN A C 1
ATOM 660 O O . GLN A 1 85 ? 14.303 7.753 -14.515 1.00 94.81 85 GLN A O 1
ATOM 665 N N . GLN A 1 86 ? 15.376 9.262 -15.785 1.00 95.31 86 GLN A N 1
ATOM 666 C CA . GLN A 1 86 ? 16.595 9.279 -14.976 1.00 95.31 86 GLN A CA 1
ATOM 667 C C . GLN A 1 86 ? 16.310 9.877 -13.599 1.00 95.31 86 GLN A C 1
ATOM 669 O O . GLN A 1 86 ? 16.719 9.293 -12.602 1.00 95.31 86 GLN A O 1
ATOM 674 N N . GLU A 1 87 ? 15.580 10.992 -13.519 1.00 95.12 87 GLU A N 1
ATOM 675 C CA . GLU A 1 87 ? 15.189 11.574 -12.230 1.00 95.12 87 GLU A CA 1
ATOM 676 C C . GLU A 1 87 ? 14.334 10.612 -11.396 1.00 95.12 87 GLU A C 1
ATOM 678 O O . GLU A 1 87 ? 14.617 10.417 -10.214 1.00 95.12 87 GLU A O 1
ATOM 683 N N . ASP A 1 88 ? 13.332 9.970 -12.006 1.00 93.62 88 ASP A N 1
ATOM 684 C CA . ASP A 1 88 ? 12.469 8.996 -11.325 1.00 93.62 88 ASP A CA 1
ATOM 685 C C . ASP A 1 88 ? 13.273 7.808 -10.791 1.00 93.62 88 ASP A C 1
ATOM 687 O O . ASP A 1 88 ? 13.163 7.439 -9.619 1.00 93.62 88 ASP A O 1
ATOM 691 N N . THR A 1 89 ? 14.139 7.245 -11.632 1.00 96.00 89 THR A N 1
ATOM 692 C CA . THR A 1 89 ? 14.982 6.098 -11.276 1.00 96.00 89 THR A CA 1
ATOM 693 C C . THR A 1 89 ? 15.962 6.451 -10.157 1.00 96.00 89 THR A C 1
ATOM 695 O O . THR A 1 89 ? 16.108 5.682 -9.207 1.00 96.00 89 THR A O 1
ATOM 698 N N . LEU A 1 90 ? 16.587 7.633 -10.218 1.00 96.69 90 LEU A N 1
ATOM 699 C CA . LEU A 1 90 ? 17.486 8.121 -9.171 1.00 96.69 90 LEU A CA 1
ATOM 700 C C . LEU A 1 90 ? 16.745 8.334 -7.842 1.00 96.69 90 LEU A C 1
ATOM 702 O O . LEU A 1 90 ? 17.297 7.995 -6.796 1.00 96.69 90 LEU A O 1
ATOM 706 N N . CYS A 1 91 ? 15.497 8.826 -7.861 1.00 96.19 91 CYS A N 1
ATOM 707 C CA . CYS A 1 91 ? 14.680 8.930 -6.649 1.00 96.19 91 CYS A CA 1
ATOM 708 C C . CYS A 1 91 ? 14.465 7.562 -5.987 1.00 96.19 91 CYS A C 1
ATOM 710 O O . CYS A 1 91 ? 14.663 7.427 -4.778 1.00 96.19 91 CYS A O 1
ATOM 712 N N . TYR A 1 92 ? 14.097 6.543 -6.769 1.00 96.19 92 TYR A N 1
ATOM 713 C CA . TYR A 1 92 ? 13.929 5.189 -6.243 1.00 96.19 92 TYR A CA 1
ATOM 714 C C . TYR A 1 92 ? 15.240 4.620 -5.699 1.00 96.19 92 TYR A C 1
ATOM 716 O O . TYR A 1 92 ? 15.270 4.121 -4.577 1.00 96.19 92 TYR A O 1
ATOM 724 N N . GLN A 1 93 ? 16.335 4.713 -6.456 1.00 95.81 93 GLN A N 1
ATOM 725 C CA . GLN A 1 93 ? 17.629 4.179 -6.031 1.00 95.81 93 GLN A CA 1
ATOM 726 C C . GLN A 1 93 ? 18.139 4.844 -4.753 1.00 95.81 93 GLN A C 1
ATOM 728 O O . GLN A 1 93 ? 18.544 4.135 -3.838 1.00 95.81 93 GLN A O 1
ATOM 733 N N . ALA A 1 94 ? 18.080 6.175 -4.650 1.00 95.81 94 ALA A N 1
ATOM 734 C CA . ALA A 1 94 ? 18.533 6.885 -3.456 1.00 95.81 94 ALA A CA 1
ATOM 735 C C . ALA A 1 94 ? 17.724 6.480 -2.212 1.00 95.81 94 ALA A C 1
ATOM 737 O O . ALA A 1 94 ? 18.320 6.196 -1.174 1.00 95.81 94 ALA A O 1
ATOM 738 N N . MET A 1 95 ? 16.395 6.359 -2.332 1.00 93.81 95 MET A N 1
ATOM 739 C CA . MET A 1 95 ? 15.541 5.864 -1.244 1.00 93.81 95 MET A CA 1
ATOM 740 C C . MET A 1 95 ? 15.938 4.451 -0.813 1.00 93.81 95 MET A C 1
ATOM 742 O O . MET A 1 95 ? 16.164 4.181 0.365 1.00 93.81 95 MET A O 1
ATOM 746 N N . TRP A 1 96 ? 16.034 3.535 -1.774 1.00 95.31 96 TRP A N 1
ATOM 747 C CA . TRP A 1 96 ? 16.279 2.130 -1.480 1.00 95.31 96 TRP A CA 1
ATOM 748 C C . TRP A 1 96 ? 17.702 1.861 -0.993 1.00 95.31 96 TRP A C 1
ATOM 750 O O . TRP A 1 96 ? 17.879 1.026 -0.111 1.00 95.31 96 TRP A O 1
ATOM 760 N N . TYR A 1 97 ? 18.707 2.584 -1.495 1.00 95.69 97 TYR A N 1
ATOM 761 C CA . TYR A 1 97 ? 20.064 2.525 -0.954 1.00 95.69 97 TYR A CA 1
ATOM 762 C C . TYR A 1 97 ? 20.123 3.049 0.482 1.00 95.69 97 TYR A C 1
ATOM 764 O O . TYR A 1 97 ? 20.778 2.417 1.307 1.00 95.69 97 TYR A O 1
ATOM 772 N N . ALA A 1 98 ? 19.414 4.139 0.800 1.00 92.75 98 ALA A N 1
ATOM 773 C CA . ALA A 1 98 ? 19.353 4.666 2.163 1.00 92.75 98 ALA A CA 1
ATOM 774 C C . ALA A 1 98 ? 18.707 3.658 3.130 1.00 92.75 98 ALA A C 1
ATOM 776 O O . ALA A 1 98 ? 19.289 3.332 4.159 1.00 92.75 98 ALA A O 1
ATOM 777 N N . ILE A 1 99 ? 17.552 3.089 2.766 1.00 87.81 99 ILE A N 1
ATOM 778 C CA . ILE A 1 99 ? 16.861 2.072 3.583 1.00 87.81 99 ILE A CA 1
ATOM 779 C C . ILE A 1 99 ? 17.711 0.798 3.744 1.00 87.81 99 ILE A C 1
ATOM 781 O O . ILE A 1 99 ? 17.654 0.142 4.781 1.00 87.81 99 ILE A O 1
ATOM 785 N N . ALA A 1 100 ? 18.511 0.442 2.736 1.00 91.00 100 ALA A N 1
ATOM 786 C CA . ALA A 1 100 ? 19.398 -0.721 2.773 1.00 91.00 100 ALA A CA 1
ATOM 787 C C . ALA A 1 100 ? 20.695 -0.513 3.576 1.00 91.00 100 ALA A C 1
ATOM 789 O O . ALA A 1 100 ? 21.471 -1.461 3.695 1.00 91.00 100 ALA A O 1
ATOM 790 N N . GLY A 1 101 ? 20.977 0.703 4.060 1.00 91.94 101 GLY A N 1
ATOM 791 C CA . GLY A 1 101 ? 22.261 1.045 4.687 1.00 91.94 101 GLY A CA 1
ATOM 792 C C . GLY A 1 101 ? 23.442 1.059 3.707 1.00 91.94 101 GLY A C 1
ATOM 793 O O . GLY A 1 101 ? 24.588 0.835 4.091 1.00 91.94 101 GLY A O 1
ATOM 794 N N . LEU A 1 102 ? 23.183 1.276 2.413 1.00 94.94 102 LEU A N 1
ATOM 795 C CA . LEU A 1 102 ? 24.205 1.390 1.370 1.00 94.94 102 LEU A CA 1
ATOM 796 C C . LEU A 1 102 ? 24.640 2.854 1.217 1.00 94.94 102 LEU A C 1
ATOM 798 O O . LEU A 1 102 ? 24.531 3.442 0.140 1.00 94.94 102 LEU A O 1
ATOM 802 N N . ASP A 1 103 ? 25.138 3.437 2.307 1.00 92.81 103 ASP A N 1
ATOM 803 C CA . ASP A 1 103 ? 25.307 4.888 2.488 1.00 92.81 103 ASP A CA 1
ATOM 804 C C . ASP A 1 103 ? 26.116 5.562 1.377 1.00 92.81 103 ASP A C 1
ATOM 806 O O . ASP A 1 103 ? 25.754 6.635 0.895 1.00 92.81 103 ASP A O 1
ATOM 810 N N . LYS A 1 104 ? 27.191 4.913 0.915 1.00 96.38 104 LYS A N 1
ATOM 811 C CA . LYS A 1 104 ? 28.019 5.439 -0.178 1.00 96.38 104 LYS A CA 1
ATOM 812 C C . LYS A 1 104 ? 27.219 5.566 -1.478 1.00 96.38 104 LYS A C 1
ATOM 814 O O . LYS A 1 104 ? 27.244 6.618 -2.110 1.00 96.38 104 LYS A O 1
ATOM 819 N N . LEU A 1 105 ? 26.485 4.516 -1.851 1.00 96.19 105 LEU A N 1
ATOM 820 C CA . LEU A 1 105 ? 25.651 4.516 -3.056 1.00 96.19 105 LEU A CA 1
ATOM 821 C C . LEU A 1 105 ? 24.482 5.493 -2.916 1.00 96.19 105 LEU A C 1
ATOM 823 O O . LEU A 1 105 ? 24.145 6.181 -3.879 1.00 96.19 105 LEU A O 1
ATOM 827 N N . ALA A 1 106 ? 23.893 5.598 -1.721 1.00 95.50 106 ALA A N 1
ATOM 828 C CA . ALA A 1 106 ? 22.852 6.575 -1.430 1.00 95.50 106 ALA A CA 1
ATOM 829 C C . ALA A 1 106 ? 23.368 8.010 -1.626 1.00 95.50 106 ALA A C 1
ATOM 831 O O . ALA A 1 106 ? 22.743 8.785 -2.346 1.00 95.50 106 ALA A O 1
ATOM 832 N N . ALA A 1 107 ? 24.538 8.343 -1.072 1.00 95.56 107 ALA A N 1
ATOM 833 C CA . ALA A 1 107 ? 25.152 9.664 -1.200 1.00 95.56 107 ALA A CA 1
ATOM 834 C C . ALA A 1 107 ? 25.528 10.006 -2.653 1.00 95.56 107 ALA A C 1
ATOM 836 O O . ALA A 1 107 ? 25.219 11.096 -3.133 1.00 95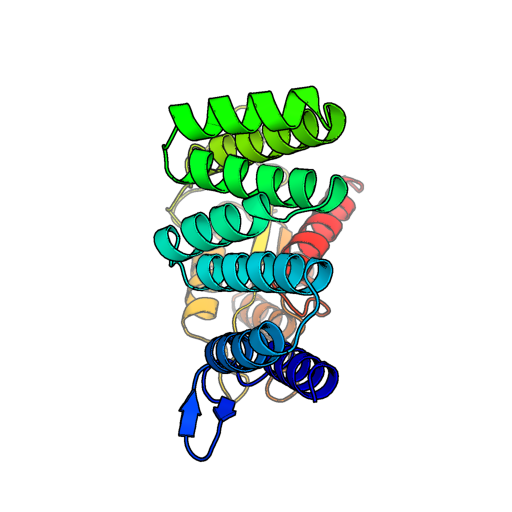.56 107 ALA A O 1
ATOM 837 N N . GLU A 1 108 ? 26.140 9.072 -3.386 1.00 97.06 108 GLU A N 1
ATOM 838 C CA . GLU A 1 108 ? 26.490 9.254 -4.804 1.00 97.06 108 GLU A CA 1
ATOM 839 C C . GLU A 1 108 ? 25.241 9.470 -5.678 1.00 97.06 108 GLU A C 1
ATOM 841 O O . GLU A 1 108 ? 25.199 10.371 -6.527 1.00 97.06 108 GLU A O 1
ATOM 846 N N . THR A 1 109 ? 24.191 8.682 -5.434 1.00 97.19 109 THR A N 1
ATOM 847 C CA . THR A 1 109 ? 22.908 8.797 -6.142 1.00 97.19 109 THR A CA 1
ATOM 848 C C . THR A 1 109 ? 22.208 10.110 -5.793 1.00 97.19 109 THR A C 1
ATOM 850 O O . THR A 1 109 ? 21.697 10.788 -6.684 1.00 97.19 109 THR A O 1
ATOM 853 N N . GLN A 1 110 ? 22.243 10.522 -4.525 1.00 96.31 110 GLN A N 1
ATOM 854 C CA . GLN A 1 110 ? 21.673 11.785 -4.066 1.00 96.31 110 GLN A CA 1
ATOM 855 C C . GLN A 1 110 ? 22.393 12.990 -4.681 1.00 96.31 110 GLN A C 1
ATOM 857 O O . GLN A 1 110 ? 21.729 13.917 -5.137 1.00 96.31 110 GLN A O 1
ATOM 862 N N . CYS A 1 111 ? 23.727 12.977 -4.772 1.00 97.25 111 CYS A N 1
ATOM 863 C CA . CYS A 1 111 ? 24.487 14.011 -5.484 1.00 97.25 111 CYS A CA 1
ATOM 864 C C . CYS A 1 111 ? 24.105 14.073 -6.969 1.00 97.25 111 CYS A C 1
ATOM 866 O O . CYS A 1 111 ? 23.899 15.159 -7.521 1.00 97.25 111 CYS A O 1
ATOM 868 N N . SER A 1 112 ? 23.947 12.910 -7.606 1.00 96.75 112 SER A N 1
ATOM 869 C CA . SER A 1 112 ? 23.500 12.819 -8.999 1.00 96.75 112 SER A CA 1
ATOM 870 C C . SER A 1 112 ? 22.103 13.421 -9.176 1.00 96.75 112 SER A C 1
ATOM 872 O O . SER A 1 112 ? 21.903 14.251 -10.064 1.00 96.75 112 SER A O 1
ATOM 874 N N . LEU A 1 113 ? 21.155 13.084 -8.297 1.00 97.31 113 LEU A N 1
ATOM 875 C CA . LEU A 1 113 ? 19.809 13.655 -8.302 1.00 97.31 113 LEU A CA 1
ATOM 876 C C . LEU A 1 113 ? 19.829 15.164 -8.017 1.00 97.31 113 LEU A C 1
ATOM 878 O O . LEU A 1 113 ? 19.153 15.912 -8.712 1.00 97.31 113 LEU A O 1
ATOM 882 N N . GLN A 1 114 ? 20.637 15.631 -7.063 1.00 97.62 114 GLN A N 1
ATOM 883 C CA . GLN A 1 114 ? 20.760 17.046 -6.700 1.00 97.62 114 GLN A CA 1
ATOM 884 C C . GLN A 1 114 ? 21.235 17.907 -7.876 1.00 97.62 114 GLN A C 1
ATOM 886 O O . GLN A 1 114 ? 20.712 19.000 -8.081 1.00 97.62 114 GLN A O 1
ATOM 891 N N . SER A 1 115 ? 22.202 17.415 -8.658 1.00 97.00 115 SER A N 1
ATOM 892 C CA . SER A 1 115 ? 22.703 18.126 -9.843 1.00 97.00 115 SER A CA 1
ATOM 893 C C . SER A 1 115 ? 21.672 18.251 -10.972 1.00 97.00 115 SER A C 1
ATOM 895 O O . SER A 1 115 ? 21.767 19.166 -11.785 1.00 97.00 115 SER A O 1
ATOM 897 N N . ARG A 1 116 ? 20.687 17.345 -11.019 1.00 96.00 116 ARG A N 1
ATOM 898 C CA . ARG A 1 116 ? 19.687 17.245 -12.095 1.00 96.00 116 ARG A CA 1
ATOM 899 C C . ARG A 1 116 ? 18.353 17.878 -11.713 1.00 96.00 116 ARG A C 1
ATOM 901 O O . ARG A 1 116 ? 17.819 18.691 -12.455 1.00 96.00 116 ARG A O 1
ATOM 908 N N . ALA A 1 117 ? 17.842 17.519 -10.541 1.00 96.75 117 ALA A N 1
ATOM 909 C CA . ALA A 1 117 ? 16.534 17.895 -10.027 1.00 96.75 117 ALA A CA 1
ATOM 910 C C . ALA A 1 117 ? 16.640 18.298 -8.540 1.00 96.75 117 ALA A C 1
ATOM 912 O O . ALA A 1 117 ? 16.219 17.550 -7.652 1.00 96.75 117 ALA A O 1
ATOM 913 N N . PRO A 1 118 ? 17.177 19.495 -8.234 1.00 97.19 118 PRO A N 1
ATOM 914 C CA . PRO A 1 118 ? 17.500 19.910 -6.865 1.00 97.19 118 PRO A CA 1
ATOM 915 C C . PRO A 1 118 ? 16.277 19.970 -5.940 1.00 97.19 118 PRO A C 1
ATOM 917 O O . PRO A 1 118 ? 16.374 19.669 -4.752 1.00 97.19 118 PRO A O 1
ATOM 920 N N . GLN A 1 119 ? 15.103 20.327 -6.471 1.00 96.19 119 GLN A N 1
ATOM 921 C CA . GLN A 1 119 ? 13.861 20.323 -5.693 1.00 96.19 119 GLN A CA 1
ATOM 922 C C . GLN A 1 119 ? 13.440 18.898 -5.316 1.00 96.19 119 GLN A C 1
ATOM 924 O O . GLN A 1 119 ? 13.114 18.648 -4.158 1.00 96.19 119 GLN A O 1
ATOM 929 N N . ARG A 1 120 ? 13.512 17.952 -6.263 1.00 95.62 120 ARG A N 1
ATOM 930 C CA . ARG A 1 120 ? 13.193 16.538 -6.016 1.00 95.62 120 ARG A CA 1
ATOM 931 C C . ARG A 1 120 ? 14.173 15.906 -5.037 1.00 95.62 120 ARG A C 1
ATOM 933 O O . ARG A 1 120 ? 13.739 15.201 -4.134 1.00 95.62 120 ARG A O 1
ATOM 940 N N . ALA A 1 121 ? 15.465 16.201 -5.178 1.00 96.75 121 ALA A N 1
ATOM 941 C CA . ALA A 1 121 ? 16.502 15.764 -4.249 1.00 96.75 121 ALA A CA 1
ATOM 942 C C . ALA A 1 121 ? 16.197 16.214 -2.814 1.00 96.75 121 ALA A C 1
ATOM 944 O O . ALA A 1 121 ? 16.200 15.392 -1.899 1.00 96.75 121 ALA A O 1
ATOM 945 N N . LYS A 1 122 ? 15.843 17.493 -2.632 1.00 97.19 122 LYS A N 1
ATOM 946 C CA . LYS A 1 122 ? 15.448 18.038 -1.328 1.00 97.19 122 LYS A CA 1
ATOM 947 C C . LYS A 1 122 ? 14.190 17.367 -0.774 1.00 97.19 122 LYS A C 1
ATOM 949 O O . LYS A 1 122 ? 14.171 16.979 0.391 1.00 97.19 122 LYS A O 1
ATOM 954 N N . SER A 1 123 ? 13.147 17.215 -1.591 1.00 95.94 123 SER A N 1
ATOM 955 C CA . SER A 1 123 ? 11.925 16.516 -1.179 1.00 95.94 123 SER A CA 1
ATOM 956 C C . SER A 1 123 ? 12.215 15.078 -0.752 1.00 95.94 123 SER A C 1
ATOM 958 O O . SER A 1 123 ? 11.685 14.633 0.259 1.00 95.94 123 SER A O 1
ATOM 960 N N . LEU A 1 124 ? 13.082 14.373 -1.479 1.00 95.44 124 LEU A N 1
ATOM 961 C CA . LEU A 1 124 ? 13.473 13.007 -1.156 1.00 95.44 124 LEU A CA 1
ATOM 962 C C . LEU A 1 124 ? 14.249 12.918 0.162 1.00 95.44 124 LEU A C 1
ATOM 964 O O . LEU A 1 124 ? 13.931 12.053 0.974 1.00 95.44 124 LEU A O 1
ATOM 968 N N . SER A 1 125 ? 15.202 13.825 0.406 1.00 94.62 125 SER A N 1
ATOM 969 C CA . SER A 1 125 ? 15.909 13.904 1.692 1.00 94.62 125 SER A CA 1
ATOM 970 C C . SER A 1 125 ? 14.936 14.070 2.853 1.00 94.62 125 SER A C 1
ATOM 972 O O . SER A 1 125 ? 14.998 13.299 3.801 1.00 94.62 125 SER A O 1
ATOM 974 N N . ASN A 1 126 ? 13.958 14.974 2.732 1.00 95.12 126 ASN A N 1
ATOM 975 C CA . ASN A 1 126 ? 12.945 15.158 3.774 1.00 95.12 126 ASN A CA 1
ATOM 976 C C . ASN A 1 126 ? 12.144 13.871 4.045 1.00 95.12 126 ASN A C 1
ATOM 978 O O . ASN A 1 126 ? 11.799 13.590 5.193 1.00 95.12 126 ASN A O 1
ATOM 982 N N . VAL A 1 127 ? 11.830 13.089 3.003 1.00 93.00 127 VAL A N 1
ATOM 983 C CA . VAL A 1 127 ? 11.141 11.799 3.165 1.00 93.00 127 VAL A CA 1
ATOM 984 C C . VAL A 1 127 ? 12.045 10.793 3.877 1.00 93.00 127 VAL A C 1
ATOM 986 O O . VAL A 1 127 ? 11.590 10.165 4.829 1.00 93.00 127 VAL A O 1
ATOM 989 N N . ILE A 1 128 ? 13.308 10.659 3.463 1.00 91.19 128 ILE A N 1
ATOM 990 C CA . ILE A 1 128 ? 14.281 9.753 4.096 1.00 91.19 128 ILE A CA 1
ATOM 991 C C . ILE A 1 128 ? 14.470 10.117 5.575 1.00 91.19 128 ILE A C 1
ATOM 993 O O . ILE A 1 128 ? 14.384 9.243 6.433 1.00 91.19 128 ILE A O 1
ATOM 997 N N . ASP A 1 129 ? 14.637 11.401 5.890 1.00 91.44 129 ASP A N 1
ATOM 998 C CA . ASP A 1 129 ? 14.792 11.893 7.263 1.00 91.44 129 ASP A CA 1
ATOM 999 C C . ASP A 1 129 ? 13.547 11.614 8.110 1.00 91.44 129 ASP A C 1
ATOM 1001 O O . ASP A 1 129 ? 13.649 11.174 9.259 1.00 91.44 129 ASP A O 1
ATOM 1005 N N . THR A 1 130 ? 12.357 11.806 7.532 1.00 90.94 130 THR A N 1
ATOM 1006 C CA . THR A 1 130 ? 11.089 11.464 8.190 1.00 90.94 130 THR A CA 1
ATOM 1007 C C . THR A 1 130 ? 11.021 9.967 8.485 1.00 90.94 130 THR A C 1
ATOM 1009 O O . THR A 1 130 ? 10.703 9.580 9.606 1.00 90.94 130 THR A O 1
ATOM 1012 N N . VAL A 1 131 ? 11.359 9.113 7.513 1.00 87.44 131 VAL A N 1
ATOM 1013 C CA . VAL A 1 131 ? 11.372 7.653 7.692 1.00 87.44 131 VAL A CA 1
ATOM 1014 C C . VAL A 1 131 ? 12.375 7.247 8.772 1.00 87.44 131 VAL A C 1
ATOM 1016 O O . VAL A 1 131 ? 12.008 6.505 9.678 1.00 87.44 131 VAL A O 1
ATOM 1019 N N . ASN A 1 132 ? 13.598 7.774 8.743 1.00 86.69 132 ASN A N 1
ATOM 1020 C CA . ASN A 1 132 ? 14.625 7.487 9.748 1.00 86.69 132 ASN A CA 1
ATOM 1021 C C . ASN A 1 132 ? 14.194 7.926 11.154 1.00 86.69 132 ASN A C 1
ATOM 1023 O O . ASN A 1 132 ? 14.403 7.204 12.131 1.00 86.69 132 ASN A O 1
ATOM 1027 N N . THR A 1 133 ? 13.531 9.078 11.258 1.00 88.06 133 THR A N 1
ATOM 1028 C CA . THR A 1 133 ? 12.963 9.563 12.522 1.00 88.06 133 THR A CA 1
ATOM 1029 C C . THR A 1 133 ? 11.884 8.608 13.029 1.00 88.06 133 THR A C 1
ATOM 1031 O O . THR A 1 133 ? 11.901 8.205 14.189 1.00 88.06 133 THR A O 1
ATOM 1034 N N . LEU A 1 134 ? 10.966 8.179 12.159 1.00 84.69 134 LEU A N 1
ATOM 1035 C CA . LEU A 1 134 ? 9.896 7.250 12.527 1.00 84.69 134 LEU A CA 1
ATOM 1036 C C . LEU A 1 134 ? 10.433 5.870 12.928 1.00 84.69 134 LEU A C 1
ATOM 1038 O O . LEU A 1 134 ? 9.967 5.307 13.913 1.00 84.69 134 LEU A O 1
ATOM 1042 N N . LEU A 1 135 ? 11.437 5.343 12.220 1.00 82.44 135 LEU A N 1
ATOM 1043 C CA . LEU A 1 135 ? 12.061 4.051 12.532 1.00 82.44 135 LEU A CA 1
ATOM 1044 C C . LEU A 1 135 ? 12.825 4.060 13.863 1.00 82.44 135 LEU A C 1
ATOM 1046 O O . LEU A 1 135 ? 12.961 3.016 14.497 1.00 82.44 135 LEU A O 1
ATOM 1050 N N . THR A 1 136 ? 13.315 5.224 14.290 1.00 82.44 136 THR A N 1
ATOM 1051 C CA . THR A 1 136 ? 14.024 5.399 15.567 1.00 82.44 136 THR A CA 1
ATOM 1052 C C . THR A 1 136 ? 13.117 5.879 16.700 1.00 82.44 136 THR A C 1
ATOM 1054 O O . THR A 1 136 ? 13.542 5.888 17.856 1.00 82.44 136 THR A O 1
ATOM 1057 N N . THR A 1 137 ? 11.862 6.234 16.407 1.00 79.06 137 THR A N 1
ATOM 1058 C CA . THR A 1 137 ? 10.885 6.633 17.423 1.00 79.06 137 THR A CA 1
ATOM 1059 C C . THR A 1 137 ? 10.491 5.406 18.255 1.00 79.06 137 THR A C 1
ATOM 1061 O O . THR A 1 137 ? 9.980 4.431 17.696 1.00 79.06 137 THR A O 1
ATOM 1064 N N . PRO A 1 138 ? 10.693 5.415 19.587 1.00 71.25 138 PRO A N 1
ATOM 1065 C CA . PRO A 1 138 ? 10.332 4.285 20.432 1.00 71.25 138 PRO A CA 1
ATOM 1066 C C . PRO A 1 138 ? 8.829 4.002 20.358 1.00 71.25 138 PRO A C 1
ATOM 1068 O O . PRO A 1 138 ? 8.007 4.828 20.752 1.00 71.25 138 PRO A O 1
ATOM 1071 N N . MET A 1 139 ? 8.457 2.810 19.894 1.00 65.50 139 MET A N 1
ATOM 1072 C CA . MET A 1 139 ? 7.081 2.335 20.005 1.00 65.50 139 MET A CA 1
ATOM 1073 C C . MET A 1 139 ? 6.867 1.735 21.395 1.00 65.50 139 MET A C 1
ATOM 1075 O O . MET A 1 139 ? 7.501 0.745 21.763 1.00 65.50 139 MET A O 1
ATOM 1079 N N . ALA A 1 140 ? 5.947 2.310 22.170 1.00 63.50 140 ALA A N 1
ATOM 1080 C CA . ALA A 1 140 ? 5.491 1.698 23.410 1.00 63.50 140 ALA A CA 1
ATOM 1081 C C . ALA A 1 140 ? 4.660 0.447 23.079 1.00 63.50 140 ALA A C 1
ATOM 1083 O O . ALA A 1 140 ? 3.482 0.525 22.748 1.00 63.50 140 ALA A O 1
ATOM 1084 N N . LEU A 1 141 ? 5.285 -0.728 23.166 1.00 57.59 141 LEU A N 1
ATOM 1085 C CA . LEU A 1 141 ? 4.657 -2.027 22.876 1.00 57.59 141 LEU A CA 1
ATOM 1086 C C . LEU A 1 141 ? 3.762 -2.547 24.019 1.00 57.59 141 LEU A C 1
ATOM 1088 O O . LEU A 1 141 ? 3.312 -3.691 23.987 1.00 57.59 141 LEU A O 1
ATOM 1092 N N . SER A 1 142 ? 3.526 -1.742 25.058 1.00 61.56 142 SER A N 1
ATOM 1093 C CA . SER A 1 142 ? 2.805 -2.168 26.256 1.00 61.56 142 SER A CA 1
ATOM 1094 C C . SER A 1 142 ? 1.383 -1.623 26.281 1.00 61.56 142 SER A C 1
ATOM 1096 O O . SER A 1 142 ? 1.169 -0.424 26.406 1.00 61.56 142 SER A O 1
ATOM 1098 N N . ALA A 1 143 ? 0.404 -2.527 26.282 1.00 59.94 143 ALA A N 1
ATOM 1099 C CA . ALA A 1 143 ? -0.997 -2.205 26.553 1.00 59.94 143 ALA A CA 1
ATOM 1100 C C . ALA A 1 143 ? -1.296 -1.964 28.051 1.00 59.94 143 ALA A C 1
ATOM 1102 O O . ALA A 1 143 ? -2.458 -1.839 28.425 1.00 59.94 143 ALA A O 1
ATOM 1103 N N . LYS A 1 144 ? -0.282 -1.968 28.935 1.00 60.69 144 LYS A N 1
ATOM 1104 C CA . LYS A 1 144 ? -0.483 -1.833 30.393 1.00 60.69 144 LYS A CA 1
ATOM 1105 C C . LYS A 1 144 ? -0.398 -0.398 30.908 1.00 60.69 144 LYS A C 1
ATOM 1107 O O . LYS A 1 144 ? -0.911 -0.124 31.990 1.00 60.69 144 LYS A O 1
ATOM 1112 N N . ALA A 1 145 ? 0.279 0.481 30.179 1.00 63.06 145 ALA A N 1
ATOM 1113 C CA . ALA A 1 145 ? 0.449 1.872 30.567 1.00 63.06 145 ALA A CA 1
ATOM 1114 C C . ALA A 1 145 ? 0.699 2.717 29.322 1.00 63.06 145 ALA A C 1
ATOM 1116 O O . ALA A 1 145 ? 1.453 2.308 28.435 1.00 63.06 145 ALA A O 1
ATOM 1117 N N . LEU A 1 146 ? 0.088 3.898 29.282 1.00 65.38 146 LEU A N 1
ATOM 1118 C CA . LEU A 1 146 ? 0.421 4.899 28.281 1.00 65.38 146 LEU A CA 1
ATOM 1119 C C . LEU A 1 146 ? 1.870 5.364 28.488 1.00 65.38 146 LEU A C 1
ATOM 1121 O O . LEU A 1 146 ? 2.289 5.552 29.636 1.00 65.38 146 LEU A O 1
ATOM 1125 N N . PRO A 1 147 ? 2.655 5.542 27.413 1.00 59.62 147 PRO A N 1
ATOM 1126 C CA . PRO A 1 147 ? 3.957 6.176 27.539 1.00 59.62 147 PRO A CA 1
ATOM 1127 C C . PRO A 1 147 ? 3.773 7.593 28.089 1.00 59.62 147 PRO A C 1
ATOM 1129 O O . PRO A 1 147 ? 2.909 8.338 27.630 1.00 59.62 147 PRO A O 1
ATOM 1132 N N . ALA A 1 148 ? 4.591 7.972 29.071 1.00 57.44 148 ALA A N 1
ATOM 1133 C CA . ALA A 1 148 ? 4.659 9.358 29.513 1.00 57.44 148 ALA A CA 1
ATOM 1134 C C . ALA A 1 148 ? 5.256 10.197 28.373 1.00 57.44 148 ALA A C 1
ATOM 1136 O O . ALA A 1 148 ? 6.443 10.074 28.069 1.00 57.44 148 ALA A O 1
ATOM 1137 N N . MET A 1 149 ? 4.432 11.022 27.728 1.00 57.28 149 MET A N 1
ATOM 1138 C CA . MET A 1 149 ? 4.887 11.952 26.695 1.00 57.28 149 MET A CA 1
ATOM 1139 C C . MET A 1 149 ? 5.368 13.250 27.370 1.00 57.28 149 MET A C 1
ATOM 1141 O O . MET A 1 149 ? 4.624 13.836 28.163 1.00 57.28 149 MET A O 1
ATOM 1145 N N . PRO A 1 150 ? 6.611 13.709 27.125 1.00 49.78 150 PRO A N 1
ATOM 1146 C CA . PRO A 1 150 ? 7.136 14.919 27.754 1.00 49.78 150 PRO A CA 1
ATOM 1147 C C . PRO A 1 150 ? 6.278 16.148 27.424 1.00 49.78 150 PRO A C 1
ATOM 1149 O O . PRO A 1 150 ? 6.131 16.508 26.261 1.00 49.78 150 PRO A O 1
ATOM 1152 N N . GLY A 1 151 ? 5.745 16.817 28.451 1.00 53.28 151 GLY A N 1
ATOM 1153 C CA . GLY A 1 151 ? 4.990 18.067 28.300 1.00 53.28 151 GLY A CA 1
ATOM 1154 C C . GLY A 1 151 ? 3.494 17.916 27.999 1.00 53.28 151 GLY A C 1
ATOM 1155 O O . GLY A 1 151 ? 2.814 18.934 27.882 1.00 53.28 151 GLY A O 1
ATOM 1156 N N . GLU A 1 152 ? 2.957 16.696 27.919 1.00 55.12 152 GLU A N 1
ATOM 1157 C CA . GLU A 1 152 ? 1.521 16.484 27.712 1.00 55.12 152 GLU A CA 1
ATOM 1158 C C . GLU A 1 152 ? 0.761 16.458 29.045 1.00 55.12 152 GLU A C 1
ATOM 1160 O O . GLU A 1 152 ? 1.020 15.643 29.934 1.00 55.12 152 GLU A O 1
ATOM 1165 N N . THR A 1 153 ? -0.233 17.336 29.185 1.00 53.00 153 THR A N 1
ATOM 1166 C CA . THR A 1 153 ? -1.325 17.101 30.126 1.00 53.00 153 THR A CA 1
ATOM 1167 C C . THR A 1 153 ? -2.165 15.955 29.564 1.00 53.00 153 THR A C 1
ATOM 1169 O O . THR A 1 153 ? -2.583 16.001 28.411 1.00 53.00 153 THR A O 1
ATOM 1172 N N . MET A 1 154 ? -2.453 14.933 30.377 1.00 53.47 154 MET A N 1
ATOM 1173 C CA . MET A 1 154 ? -3.271 13.753 30.018 1.00 53.47 154 MET A CA 1
ATOM 1174 C C . MET A 1 154 ? -4.737 14.082 29.638 1.00 53.47 154 MET A C 1
ATOM 1176 O O . MET A 1 154 ? -5.618 13.226 29.686 1.00 53.47 154 MET A O 1
ATOM 1180 N N . ALA A 1 155 ? -5.041 15.343 29.333 1.00 55.25 155 ALA A N 1
ATOM 1181 C CA . ALA A 1 155 ? -6.382 15.886 29.245 1.00 55.25 155 ALA A CA 1
ATOM 1182 C C . ALA A 1 155 ? -7.071 15.619 27.896 1.00 55.25 155 ALA A C 1
ATOM 1184 O O . ALA A 1 155 ? -8.296 15.691 27.852 1.00 55.25 155 ALA A O 1
ATOM 1185 N N . GLN A 1 156 ? -6.343 15.297 26.814 1.00 65.94 156 GLN A N 1
ATOM 1186 C CA . GLN A 1 156 ? -6.945 15.083 25.486 1.00 65.94 156 GLN A CA 1
ATOM 1187 C C . GLN A 1 156 ? -6.218 14.013 24.650 1.00 65.94 156 GLN A C 1
ATOM 1189 O O . GLN A 1 156 ? -5.544 14.316 23.670 1.00 65.94 156 GLN A O 1
ATOM 1194 N N . HIS A 1 157 ? -6.384 12.737 25.009 1.00 75.19 157 HIS A N 1
ATOM 1195 C CA . HIS A 1 157 ? -5.938 11.616 24.170 1.00 75.19 157 HIS A CA 1
ATOM 1196 C C . HIS A 1 157 ? -7.089 11.029 23.350 1.00 75.19 157 HIS A C 1
ATOM 1198 O O . HIS A 1 157 ? -8.219 10.915 23.834 1.00 75.19 157 HIS A O 1
ATOM 1204 N N . ALA A 1 158 ? -6.776 10.584 22.133 1.00 86.06 158 ALA A N 1
ATOM 1205 C CA . ALA A 1 158 ? -7.658 9.759 21.321 1.00 86.06 158 ALA A CA 1
ATOM 1206 C C . ALA A 1 158 ? -6.993 8.407 21.032 1.00 86.06 158 ALA A C 1
ATOM 1208 O O . ALA A 1 158 ? -5.833 8.352 20.625 1.00 86.06 158 ALA A O 1
ATOM 1209 N N . PHE A 1 159 ? -7.737 7.320 21.208 1.00 90.44 159 PHE A N 1
ATOM 1210 C CA . PHE A 1 159 ? -7.332 5.994 20.756 1.00 90.44 159 PHE A CA 1
ATOM 1211 C C . PHE A 1 159 ? -7.823 5.773 19.336 1.00 90.44 159 PHE A C 1
ATOM 1213 O O . PHE A 1 159 ? -9.014 5.894 19.082 1.00 90.44 159 PHE A O 1
ATOM 1220 N N . VAL A 1 160 ? -6.931 5.404 18.420 1.00 93.00 160 VAL A N 1
ATOM 1221 C CA . VAL A 1 160 ? -7.309 5.015 17.057 1.00 93.00 160 VAL A CA 1
ATOM 1222 C C . VAL A 1 160 ? -7.197 3.501 16.928 1.00 93.00 160 VAL A C 1
ATOM 1224 O O . VAL A 1 160 ? -6.106 2.938 17.021 1.00 93.00 160 VAL A O 1
ATOM 1227 N N . ILE A 1 161 ? -8.325 2.833 16.702 1.00 94.06 161 ILE A N 1
ATOM 1228 C CA . ILE A 1 161 ? -8.394 1.392 16.473 1.00 94.06 161 ILE A CA 1
ATOM 1229 C C . ILE A 1 161 ? -8.523 1.149 14.977 1.00 94.06 161 ILE A C 1
ATOM 1231 O O . ILE A 1 161 ? -9.578 1.357 14.376 1.00 94.06 161 ILE A O 1
ATOM 1235 N N . LEU A 1 162 ? -7.425 0.687 14.383 1.00 92.94 162 LEU A N 1
ATOM 1236 C CA . LEU A 1 162 ? -7.407 0.296 12.982 1.00 92.94 162 LEU A CA 1
ATOM 1237 C C . LEU A 1 162 ? -8.255 -0.959 12.765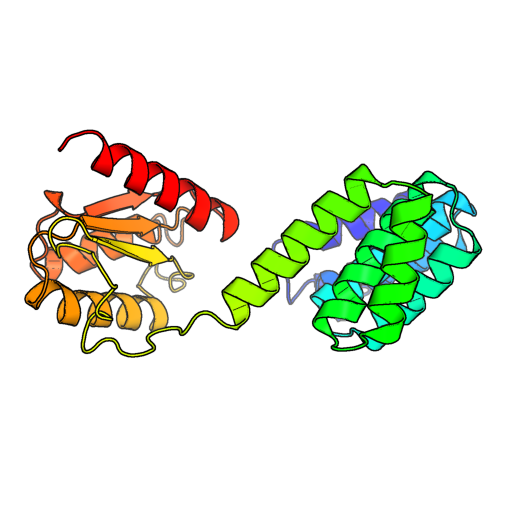 1.00 92.94 162 LEU A C 1
ATOM 1239 O O . LEU A 1 162 ? -8.203 -1.904 13.561 1.00 92.94 162 LEU A O 1
ATOM 1243 N N . GLY A 1 163 ? -8.964 -0.987 11.643 1.00 88.81 163 GLY A N 1
ATOM 1244 C CA . GLY A 1 163 ? -9.708 -2.141 11.171 1.00 88.81 163 GLY A CA 1
ATOM 1245 C C . GLY A 1 163 ? -8.827 -3.344 10.824 1.00 88.81 163 GLY A C 1
ATOM 1246 O O . GLY A 1 163 ? -7.595 -3.266 10.699 1.00 88.81 163 GLY A O 1
ATOM 1247 N N . HIS A 1 164 ? -9.474 -4.496 10.724 1.00 90.81 164 HIS A N 1
ATOM 1248 C CA . HIS A 1 164 ? -8.935 -5.731 10.175 1.00 90.81 164 HIS A CA 1
ATOM 1249 C C . HIS A 1 164 ? -10.108 -6.604 9.749 1.00 90.81 164 HIS A C 1
ATOM 1251 O O . HIS A 1 164 ? -11.123 -6.641 10.444 1.00 90.81 164 HIS A O 1
ATOM 1257 N N . LYS A 1 165 ? -9.919 -7.351 8.659 1.00 88.81 165 LYS A N 1
ATOM 1258 C CA . LYS A 1 165 ? -10.970 -8.135 8.017 1.00 88.81 165 LYS A CA 1
ATOM 1259 C C . LYS A 1 165 ? -11.808 -8.908 9.043 1.00 88.81 165 LYS A C 1
ATOM 1261 O O . LYS A 1 165 ? -11.264 -9.667 9.851 1.00 88.81 165 LYS A O 1
ATOM 1266 N N . LEU A 1 166 ? -13.127 -8.719 8.994 1.00 92.38 166 LEU A N 1
ATOM 1267 C CA . LEU A 1 166 ? -14.077 -9.537 9.749 1.00 92.38 166 LEU A CA 1
ATOM 1268 C C . LEU A 1 166 ? -14.054 -10.987 9.249 1.00 92.38 166 LEU A C 1
ATOM 1270 O O . LEU A 1 166 ? -13.717 -11.274 8.094 1.00 92.38 166 LEU A O 1
ATOM 1274 N N . ASN A 1 167 ? -14.470 -11.907 10.111 1.00 92.75 167 ASN A N 1
ATOM 1275 C CA . ASN A 1 167 ? -14.696 -13.290 9.713 1.00 92.75 167 ASN A CA 1
ATOM 1276 C C . ASN A 1 167 ? -15.793 -13.373 8.627 1.00 92.75 167 ASN A C 1
ATOM 1278 O O . ASN A 1 167 ? -16.583 -12.438 8.465 1.00 92.75 167 ASN A O 1
ATOM 1282 N N . PRO A 1 168 ? -15.871 -14.470 7.847 1.00 92.06 168 PRO A N 1
ATOM 1283 C CA . PRO A 1 168 ? -16.899 -14.654 6.814 1.00 92.06 168 PRO A CA 1
ATOM 1284 C C . PRO A 1 168 ? -18.344 -14.431 7.283 1.00 92.06 168 PRO A C 1
ATOM 1286 O O . PRO A 1 168 ? -19.171 -13.980 6.499 1.00 92.06 168 PRO A O 1
ATOM 1289 N N . ASP A 1 169 ? -18.625 -14.701 8.555 1.00 92.56 169 ASP A N 1
ATOM 1290 C CA . ASP A 1 169 ? -19.928 -14.528 9.203 1.00 92.56 169 ASP A CA 1
ATOM 1291 C C . ASP A 1 169 ? -20.177 -13.107 9.758 1.00 92.56 169 ASP A C 1
ATOM 1293 O O . ASP A 1 169 ? -21.220 -12.854 10.357 1.00 92.56 169 ASP A O 1
ATOM 1297 N N . GLY A 1 170 ? -19.233 -12.172 9.591 1.00 92.06 170 GLY A N 1
ATOM 1298 C CA . GLY A 1 170 ? -19.313 -10.812 10.137 1.00 92.06 170 GLY A CA 1
ATOM 1299 C C . GLY A 1 170 ? -18.937 -10.693 11.620 1.00 92.06 170 GLY A C 1
ATOM 1300 O O . GLY A 1 170 ? -19.106 -9.624 12.217 1.00 92.06 170 GLY A O 1
ATOM 1301 N N . SER A 1 171 ? -18.425 -11.756 12.250 1.00 94.75 171 SER A N 1
ATOM 1302 C CA . SER A 1 171 ? -17.839 -11.667 13.591 1.00 94.75 171 SER A CA 1
ATOM 1303 C C . SER A 1 171 ? -16.463 -10.982 13.567 1.00 94.75 171 SER A C 1
ATOM 1305 O O . SER A 1 171 ? -15.776 -10.926 12.543 1.00 94.75 171 SER A O 1
ATOM 1307 N N . LEU A 1 172 ? -16.061 -10.416 14.711 1.00 95.44 172 LEU A N 1
ATOM 1308 C CA . LEU A 1 172 ? -14.730 -9.832 14.881 1.00 95.44 172 LEU A CA 1
ATOM 1309 C C . LEU A 1 172 ? -13.664 -10.927 14.773 1.00 95.44 172 LEU A C 1
ATOM 1311 O O . LEU A 1 172 ? -13.785 -11.986 15.388 1.00 95.44 172 LEU A O 1
ATOM 1315 N N . SER A 1 173 ? -12.587 -10.638 14.048 1.00 94.69 173 SER A N 1
ATOM 1316 C CA . SER A 1 173 ? -11.386 -11.474 14.050 1.00 94.69 173 SER A CA 1
ATOM 1317 C C . SER A 1 173 ? -10.691 -11.458 15.417 1.00 94.69 173 SER A C 1
ATOM 1319 O O . SER A 1 173 ? -10.864 -10.531 16.216 1.00 94.69 173 SER A O 1
ATOM 1321 N N . ASP A 1 174 ? -9.843 -12.454 15.678 1.00 94.19 174 ASP A N 1
ATOM 1322 C CA . ASP A 1 174 ? -9.043 -12.523 16.911 1.00 94.19 174 ASP A CA 1
ATOM 1323 C C . ASP A 1 174 ? -8.156 -11.285 17.099 1.00 94.19 174 ASP A C 1
ATOM 1325 O O . ASP A 1 174 ? -7.997 -10.781 18.213 1.00 94.19 174 ASP A O 1
ATOM 1329 N N . LEU A 1 175 ? -7.632 -10.738 15.996 1.00 92.31 175 LEU A N 1
ATOM 1330 C CA . LEU A 1 175 ? -6.816 -9.528 16.021 1.00 92.31 175 LEU A CA 1
ATOM 1331 C C . LEU A 1 175 ? -7.625 -8.296 16.451 1.00 92.31 175 LEU A C 1
ATOM 1333 O O . LEU A 1 175 ? -7.140 -7.504 17.261 1.00 92.31 175 LEU A O 1
ATOM 1337 N N . LEU A 1 176 ? -8.855 -8.132 15.947 1.00 94.56 176 LEU A N 1
ATOM 1338 C CA . LEU A 1 176 ? -9.725 -7.044 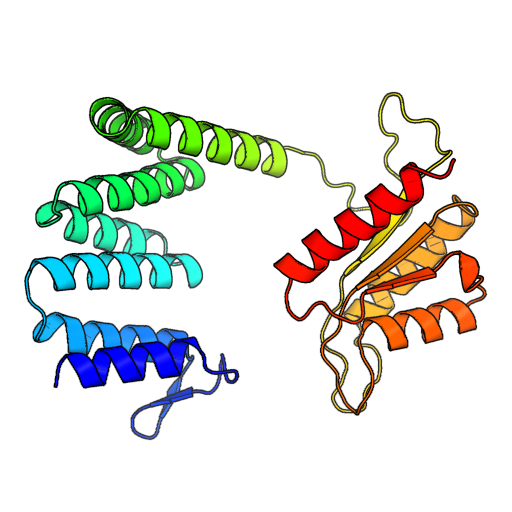16.399 1.00 94.56 176 LEU A CA 1
ATOM 1339 C C . LEU A 1 176 ? -10.101 -7.214 17.870 1.00 94.56 176 LEU A C 1
ATOM 1341 O O . LEU A 1 176 ? -9.988 -6.258 18.632 1.00 94.56 176 LEU A O 1
ATOM 1345 N N . HIS A 1 177 ? -10.458 -8.425 18.303 1.00 95.50 177 HIS A N 1
ATOM 1346 C CA . HIS A 1 177 ? -10.726 -8.692 19.717 1.00 95.50 177 HIS A CA 1
ATOM 1347 C C . HIS A 1 177 ? -9.540 -8.318 20.615 1.00 95.50 177 HIS A C 1
ATOM 1349 O O . HIS A 1 177 ? -9.738 -7.710 21.668 1.00 95.50 177 HIS A O 1
ATOM 1355 N N . ALA A 1 178 ? -8.309 -8.644 20.211 1.00 91.88 178 ALA A N 1
ATOM 1356 C CA . ALA A 1 178 ? -7.110 -8.288 20.964 1.00 91.88 178 ALA A CA 1
ATOM 1357 C C . ALA A 1 178 ? -6.927 -6.764 21.082 1.00 91.88 178 ALA A C 1
ATOM 1359 O O . ALA A 1 178 ? -6.652 -6.266 22.176 1.00 91.88 178 ALA A O 1
ATOM 1360 N N . ARG A 1 179 ? -7.144 -6.014 19.990 1.00 93.62 179 ARG A N 1
ATOM 1361 C CA . ARG A 1 179 ? -7.079 -4.539 19.984 1.00 93.62 179 ARG A CA 1
ATOM 1362 C C . ARG A 1 179 ? -8.115 -3.916 20.919 1.00 93.62 179 ARG A C 1
ATOM 1364 O O . ARG A 1 179 ? -7.778 -3.041 21.710 1.00 93.62 179 ARG A O 1
ATOM 1371 N N . LEU A 1 180 ? -9.356 -4.396 20.865 1.00 94.94 180 LEU A N 1
ATOM 1372 C CA . LEU A 1 180 ? -10.440 -3.873 21.695 1.00 94.94 180 LEU A CA 1
ATOM 1373 C C . LEU A 1 180 ? -10.224 -4.179 23.185 1.00 94.94 180 LEU A C 1
ATOM 1375 O O . LEU A 1 180 ? -10.436 -3.312 24.028 1.00 94.94 180 LEU A O 1
ATOM 1379 N N . LYS A 1 181 ? -9.727 -5.376 23.525 1.00 92.88 181 LYS A N 1
ATOM 1380 C CA . LYS A 1 181 ? -9.361 -5.720 24.910 1.00 92.88 181 LYS A CA 1
ATOM 1381 C C . LYS A 1 181 ? -8.217 -4.856 25.443 1.00 92.88 181 LYS A C 1
ATOM 1383 O O . LYS A 1 181 ? -8.263 -4.447 26.600 1.00 92.88 181 LYS A O 1
ATOM 1388 N N . ALA A 1 182 ? -7.213 -4.567 24.612 1.00 89.75 182 ALA A N 1
ATOM 1389 C CA . ALA A 1 182 ? -6.125 -3.664 24.980 1.00 89.75 182 ALA A CA 1
ATOM 1390 C C . ALA A 1 182 ? -6.644 -2.246 25.261 1.00 89.75 182 ALA A C 1
ATOM 1392 O O . ALA A 1 182 ? -6.275 -1.654 26.272 1.00 89.75 182 ALA A O 1
ATOM 1393 N N . LEU A 1 183 ? -7.558 -1.739 24.425 1.00 90.56 183 LEU A N 1
ATOM 1394 C CA . LEU A 1 183 ? -8.222 -0.462 24.679 1.00 90.56 183 LEU A CA 1
ATOM 1395 C C . LEU A 1 183 ? -8.975 -0.468 26.015 1.00 90.56 183 LEU A C 1
ATOM 1397 O O . LEU A 1 183 ? -8.810 0.466 26.789 1.00 90.56 183 LEU A O 1
ATOM 1401 N N . LEU A 1 184 ? -9.769 -1.502 26.316 1.00 89.81 184 LEU A N 1
ATOM 1402 C CA . LEU A 1 184 ? -10.518 -1.555 27.580 1.00 89.81 184 LEU A CA 1
ATOM 1403 C C . LEU A 1 184 ? -9.607 -1.469 28.812 1.00 89.81 184 LEU A C 1
ATOM 1405 O O . LEU A 1 184 ? -9.967 -0.818 29.790 1.00 89.81 184 LEU A O 1
ATOM 1409 N N . ALA A 1 185 ? -8.427 -2.095 28.765 1.00 85.94 185 ALA A N 1
ATOM 1410 C CA . ALA A 1 185 ? -7.454 -2.010 29.852 1.00 85.94 185 ALA A CA 1
ATOM 1411 C C . ALA A 1 185 ? -6.919 -0.579 30.046 1.00 85.94 185 ALA A C 1
ATOM 1413 O O . ALA A 1 185 ? -6.720 -0.144 31.179 1.00 85.94 185 ALA A O 1
ATOM 1414 N N . LEU A 1 186 ? -6.723 0.163 28.951 1.00 84.38 186 LEU A N 1
ATOM 1415 C CA . LEU A 1 186 ? -6.241 1.546 28.980 1.00 84.38 186 LEU A CA 1
ATOM 1416 C C . LEU A 1 186 ? -7.349 2.543 29.345 1.00 84.38 186 LEU A C 1
ATOM 1418 O O . LEU A 1 186 ? -7.100 3.479 30.098 1.00 84.38 186 LEU A O 1
ATOM 1422 N N . GLN A 1 187 ? -8.586 2.310 28.903 1.00 81.69 187 GLN A N 1
ATOM 1423 C CA . GLN A 1 187 ? -9.715 3.209 29.152 1.00 81.69 187 GLN A CA 1
ATOM 1424 C C . GLN A 1 187 ? -10.034 3.361 30.648 1.00 81.69 187 GLN A C 1
ATOM 1426 O O . GLN A 1 187 ? -10.507 4.414 31.067 1.00 81.69 187 GLN A O 1
ATOM 1431 N N . GLN A 1 188 ? -9.718 2.355 31.475 1.00 77.19 188 GLN A N 1
ATOM 1432 C CA . GLN A 1 188 ? -9.817 2.464 32.938 1.00 77.19 188 GLN A CA 1
ATOM 1433 C C . GLN A 1 188 ? -8.905 3.559 33.515 1.00 77.19 188 GLN A C 1
ATOM 1435 O O . GLN A 1 188 ? -9.236 4.163 34.531 1.00 77.19 188 GLN A O 1
ATOM 1440 N N . GLN A 1 189 ? -7.765 3.819 32.871 1.00 78.31 189 GLN A N 1
ATOM 1441 C CA . GLN A 1 189 ? -6.801 4.852 33.262 1.00 78.31 189 GLN A CA 1
ATOM 1442 C C . GLN A 1 189 ? -7.107 6.198 32.589 1.00 78.31 189 GLN A C 1
ATOM 1444 O O . GLN A 1 189 ? -6.713 7.246 33.096 1.00 78.31 189 GLN A O 1
ATOM 1449 N N . THR A 1 190 ? -7.830 6.180 31.466 1.00 80.75 190 THR A N 1
ATOM 1450 C CA . THR A 1 190 ? -8.143 7.362 30.656 1.00 80.75 190 THR A CA 1
ATOM 1451 C C . THR A 1 190 ? -9.632 7.463 30.313 1.00 80.75 190 THR A C 1
ATOM 1453 O O . THR A 1 190 ? -10.014 7.379 29.142 1.00 80.75 190 THR A O 1
ATOM 1456 N N . PRO A 1 191 ? -10.507 7.683 31.310 1.00 80.50 191 PRO A N 1
ATOM 1457 C CA . PRO A 1 191 ? -11.956 7.673 31.101 1.00 80.50 191 PRO A CA 1
ATOM 1458 C C . PRO A 1 191 ? -12.439 8.761 30.128 1.00 80.50 191 PRO A C 1
ATOM 1460 O O . PRO A 1 191 ? -13.447 8.582 29.451 1.00 80.50 191 PRO A O 1
ATOM 1463 N N . ASN A 1 192 ? -11.696 9.865 30.008 1.00 82.31 192 ASN A N 1
ATOM 1464 C CA . ASN A 1 192 ? -12.048 10.996 29.147 1.00 82.31 192 ASN A CA 1
ATOM 1465 C C . ASN A 1 192 ? -11.540 10.859 27.703 1.00 82.31 192 ASN A C 1
ATOM 1467 O O . ASN A 1 192 ? -11.815 11.729 26.877 1.00 82.31 192 ASN A O 1
ATOM 1471 N N . SER A 1 193 ? -10.796 9.798 27.379 1.00 85.44 193 SER A N 1
ATOM 1472 C CA . SER A 1 193 ? -10.264 9.624 26.031 1.00 85.44 193 SER A CA 1
ATOM 1473 C C . SER A 1 193 ? -11.368 9.383 25.012 1.00 85.44 193 SER A C 1
ATOM 1475 O O . SER A 1 193 ? -12.333 8.653 25.264 1.00 85.44 193 SER A O 1
ATOM 1477 N N . ARG A 1 194 ? -11.194 9.983 23.832 1.00 90.25 194 ARG A N 1
ATOM 1478 C CA . ARG A 1 194 ? -11.992 9.661 22.647 1.00 90.25 194 ARG A CA 1
ATOM 1479 C C . ARG A 1 194 ? -11.500 8.353 22.042 1.00 90.25 194 ARG A C 1
ATOM 1481 O O . ARG A 1 194 ? -10.321 8.019 22.134 1.00 90.25 194 ARG A O 1
ATOM 1488 N N . ILE A 1 195 ? -12.397 7.633 21.389 1.00 94.00 195 ILE A N 1
ATOM 1489 C CA . ILE A 1 195 ? -12.100 6.381 20.702 1.00 94.00 195 ILE A CA 1
ATOM 1490 C C . ILE A 1 195 ? -12.522 6.553 19.251 1.00 94.00 195 ILE A C 1
ATOM 1492 O O . ILE A 1 195 ? -13.674 6.851 18.972 1.00 94.00 195 ILE A O 1
ATOM 1496 N N . ILE A 1 196 ? -11.596 6.366 18.324 1.00 95.81 196 ILE A N 1
ATOM 1497 C CA . ILE A 1 196 ? -11.829 6.391 16.887 1.00 95.81 196 ILE A CA 1
ATOM 1498 C C . ILE A 1 196 ? -11.717 4.954 16.391 1.00 95.81 196 ILE A C 1
ATOM 1500 O O . ILE A 1 196 ? -10.676 4.321 16.557 1.00 95.81 196 ILE A O 1
ATOM 1504 N N . VAL A 1 197 ? -12.776 4.430 15.784 1.00 97.06 197 VAL A N 1
ATOM 1505 C CA . VAL A 1 197 ? -12.783 3.108 15.144 1.00 97.06 197 VAL A CA 1
ATOM 1506 C C . VAL A 1 197 ? -12.904 3.295 13.634 1.00 97.06 197 VAL A C 1
ATOM 1508 O O . VAL A 1 197 ? -13.806 3.989 13.172 1.00 97.06 197 VAL A O 1
ATOM 1511 N N . THR A 1 198 ? -11.990 2.712 12.857 1.00 96.75 198 THR A N 1
ATOM 1512 C CA . THR A 1 198 ? -11.936 2.902 11.394 1.00 96.75 198 THR A CA 1
ATOM 1513 C C . THR A 1 198 ? -11.936 1.569 10.651 1.00 96.75 198 THR A C 1
ATOM 1515 O O . THR A 1 198 ? -11.266 0.622 11.068 1.00 96.75 198 THR A O 1
ATOM 1518 N N . GLY A 1 199 ? -12.710 1.499 9.569 1.00 94.19 199 GLY A N 1
ATOM 1519 C CA . GLY A 1 199 ? -12.793 0.357 8.663 1.00 94.19 199 GLY A CA 1
ATOM 1520 C C . GLY A 1 199 ? -14.183 0.250 8.041 1.00 94.19 199 GLY A C 1
ATOM 1521 O O . GLY A 1 199 ? -15.140 -0.155 8.702 1.00 94.19 199 GLY A O 1
ATOM 1522 N N . GLY A 1 200 ? -14.293 0.624 6.766 1.00 91.31 200 GLY A N 1
ATOM 1523 C CA . GLY A 1 200 ? -15.548 0.795 6.029 1.00 91.31 200 GLY A CA 1
ATOM 1524 C C . GLY A 1 200 ? -15.923 -0.333 5.067 1.00 91.31 200 GLY A C 1
ATOM 1525 O O . GLY A 1 200 ? -17.042 -0.359 4.551 1.00 91.31 200 GLY A O 1
ATOM 1526 N N . VAL A 1 201 ? -15.030 -1.295 4.821 1.00 89.12 201 VAL A N 1
ATOM 1527 C CA . VAL A 1 201 ? -15.342 -2.439 3.950 1.00 89.12 201 VAL A CA 1
ATOM 1528 C C . VAL A 1 201 ? -16.350 -3.351 4.644 1.00 89.12 201 VAL A C 1
ATOM 1530 O O . VAL A 1 201 ? -16.092 -3.875 5.726 1.00 89.12 201 VAL A O 1
ATOM 1533 N N . LYS A 1 202 ? -17.507 -3.556 4.007 1.00 89.31 202 LYS A N 1
ATOM 1534 C CA . LYS A 1 202 ? -18.555 -4.429 4.540 1.00 89.31 202 LYS A CA 1
ATOM 1535 C C . LYS A 1 202 ? -18.213 -5.899 4.343 1.00 89.31 202 LYS A C 1
ATOM 1537 O O . LYS A 1 202 ? -17.854 -6.321 3.246 1.00 89.31 202 LYS A O 1
ATOM 1542 N N . GLN A 1 203 ? -18.445 -6.683 5.385 1.00 89.75 203 GLN A N 1
ATOM 1543 C CA . GLN A 1 203 ? -18.421 -8.140 5.369 1.00 89.75 203 GLN A CA 1
ATOM 1544 C C . GLN A 1 203 ? -19.702 -8.625 6.043 1.00 89.75 203 GLN A C 1
ATOM 1546 O O . GLN A 1 203 ? -20.038 -8.163 7.129 1.00 89.75 203 GLN A O 1
ATOM 1551 N N . ALA A 1 204 ? -20.458 -9.499 5.376 1.00 90.75 204 ALA A N 1
ATOM 1552 C CA . ALA A 1 204 ? -21.793 -9.904 5.833 1.00 90.75 204 ALA A CA 1
ATOM 1553 C C . ALA A 1 204 ? -22.735 -8.708 6.137 1.00 90.75 204 ALA A C 1
ATOM 1555 O O . ALA A 1 204 ? -23.554 -8.752 7.049 1.00 90.75 204 ALA A O 1
ATOM 1556 N N . GLY A 1 205 ? -22.612 -7.618 5.367 1.00 92.25 205 GLY A N 1
ATOM 1557 C CA . GLY A 1 205 ? -23.481 -6.438 5.464 1.00 92.25 205 GLY A CA 1
ATOM 1558 C C . GLY A 1 205 ? -23.100 -5.403 6.530 1.00 92.25 205 GLY A C 1
ATOM 1559 O O . GLY A 1 205 ? -23.696 -4.327 6.527 1.00 92.25 205 GLY A O 1
ATOM 1560 N N . ILE A 1 206 ? -22.094 -5.678 7.366 1.00 94.31 206 ILE A N 1
ATOM 1561 C CA . ILE A 1 206 ? -21.623 -4.797 8.448 1.00 94.31 206 ILE A CA 1
ATOM 1562 C C . ILE A 1 206 ? -20.163 -4.379 8.227 1.00 94.31 206 ILE A C 1
ATOM 1564 O O . ILE A 1 206 ? -19.373 -5.151 7.676 1.00 94.31 206 ILE A O 1
ATOM 1568 N N . THR A 1 207 ? -19.801 -3.157 8.616 1.00 95.19 207 THR A N 1
ATOM 1569 C CA . THR A 1 207 ? -18.414 -2.672 8.570 1.00 95.19 207 THR A CA 1
ATOM 1570 C C . THR A 1 207 ? -17.619 -3.081 9.813 1.00 95.19 207 THR A C 1
ATOM 1572 O O . THR A 1 207 ? -18.168 -3.440 10.858 1.00 95.19 207 THR A O 1
ATOM 1575 N N . GLU A 1 208 ? -16.291 -3.007 9.719 1.00 95.50 208 GLU A N 1
ATOM 1576 C CA . GLU A 1 208 ? -15.398 -3.229 10.860 1.00 95.50 208 GLU A CA 1
ATOM 1577 C C . GLU A 1 208 ? -15.641 -2.180 11.959 1.00 95.50 208 GLU A C 1
ATOM 1579 O O . GLU A 1 208 ? -15.731 -2.537 13.135 1.00 95.50 208 GLU A O 1
ATOM 1584 N N . ALA A 1 209 ? -15.813 -0.907 11.580 1.00 96.69 209 ALA A N 1
ATOM 1585 C CA . ALA A 1 209 ? -16.101 0.195 12.500 1.00 96.69 209 ALA A CA 1
ATOM 1586 C C . ALA A 1 209 ? -17.417 -0.007 13.271 1.00 96.69 209 ALA A C 1
ATOM 1588 O O . ALA A 1 209 ? -17.425 0.087 14.501 1.00 96.69 209 ALA A O 1
ATOM 1589 N N . GLU A 1 210 ? -18.500 -0.375 12.577 1.00 97.06 210 GLU A N 1
ATOM 1590 C CA . GLU A 1 210 ? -19.799 -0.681 13.194 1.00 97.06 210 GLU A CA 1
ATOM 1591 C C . GLU A 1 210 ? -19.675 -1.841 14.190 1.00 97.06 210 GLU A C 1
ATOM 1593 O O . GLU A 1 210 ? -20.186 -1.779 15.311 1.00 97.06 210 GLU A O 1
ATOM 1598 N N . LYS A 1 211 ? -18.948 -2.902 13.813 1.00 97.31 211 LYS A N 1
ATOM 1599 C CA . LYS A 1 211 ? -18.774 -4.072 14.678 1.00 97.31 211 LYS A CA 1
ATOM 1600 C C . LYS A 1 211 ? -17.941 -3.758 15.923 1.00 97.31 211 LYS A C 1
ATOM 1602 O O . LYS A 1 211 ? -18.264 -4.242 17.010 1.00 97.31 211 LYS A O 1
ATOM 1607 N N . MET A 1 212 ? -16.893 -2.946 15.784 1.00 97.75 212 MET A N 1
ATOM 1608 C CA . MET A 1 212 ? -16.075 -2.488 16.910 1.00 97.75 212 MET A CA 1
ATOM 1609 C C . MET A 1 212 ? -16.877 -1.602 17.871 1.00 97.75 212 MET A C 1
ATOM 1611 O O . MET A 1 212 ? -16.799 -1.816 19.080 1.00 97.75 212 MET A O 1
ATOM 1615 N N . GLN A 1 213 ? -17.690 -0.668 17.362 1.00 97.81 213 GLN A N 1
ATOM 1616 C CA . GLN A 1 213 ? -18.572 0.161 18.193 1.00 97.81 213 GLN A CA 1
ATOM 1617 C C . GLN A 1 213 ? -19.550 -0.702 18.998 1.00 97.81 213 GLN A C 1
ATOM 1619 O O . GLN A 1 213 ? -19.618 -0.564 20.219 1.00 97.81 213 GLN A O 1
ATOM 1624 N N . GLN A 1 214 ? -20.265 -1.625 18.340 1.00 97.62 214 GLN A N 1
ATOM 1625 C CA . GLN A 1 214 ? -21.199 -2.537 19.013 1.00 97.62 214 GLN A CA 1
ATOM 1626 C C . GLN A 1 214 ? -20.515 -3.309 20.143 1.00 97.62 214 GLN A C 1
ATOM 1628 O O . GLN A 1 214 ? -21.057 -3.442 21.239 1.00 97.62 214 GLN A O 1
ATOM 1633 N N . TRP A 1 215 ? -19.306 -3.809 19.884 1.00 97.62 215 TRP A N 1
ATOM 1634 C CA . TRP A 1 215 ? -18.544 -4.542 20.883 1.00 97.62 215 TRP A CA 1
ATOM 1635 C C . TRP A 1 215 ? -18.158 -3.655 22.071 1.00 97.62 215 TRP A C 1
ATOM 1637 O O . TRP A 1 215 ? -18.355 -4.071 23.208 1.00 97.62 215 TRP A O 1
ATOM 1647 N N . LEU A 1 216 ? -17.662 -2.436 21.835 1.00 96.94 216 LEU A N 1
ATOM 1648 C CA . LEU A 1 216 ? -17.255 -1.508 22.897 1.00 96.94 216 LEU A CA 1
ATOM 1649 C C . LEU A 1 216 ? -18.433 -1.076 23.777 1.00 96.94 216 LEU A C 1
ATOM 1651 O O . LEU A 1 216 ? -18.312 -1.096 25.001 1.00 96.94 216 LEU A O 1
ATOM 1655 N N . VAL A 1 217 ? -19.582 -0.765 23.171 1.00 96.94 217 VAL A N 1
ATOM 1656 C CA . VAL A 1 217 ? -20.810 -0.415 23.905 1.00 96.94 217 VAL A CA 1
ATOM 1657 C C . VAL A 1 217 ? -21.270 -1.578 24.785 1.00 96.94 217 VAL A C 1
ATOM 1659 O O . VAL A 1 217 ? -21.555 -1.387 25.966 1.00 96.94 217 VAL A O 1
ATOM 1662 N N . ASN A 1 218 ? -21.239 -2.808 24.262 1.00 97.00 218 ASN A N 1
ATOM 1663 C CA . ASN A 1 218 ? -21.561 -4.008 25.041 1.00 97.00 218 ASN A CA 1
ATOM 1664 C C . ASN A 1 218 ? -20.586 -4.265 26.206 1.00 97.00 218 ASN A C 1
ATOM 1666 O O . ASN A 1 218 ? -20.911 -5.032 27.109 1.00 97.00 218 ASN A O 1
ATOM 1670 N N . HIS A 1 219 ? -19.408 -3.635 26.198 1.00 95.38 219 HIS A N 1
ATOM 1671 C CA . HIS A 1 219 ? -18.410 -3.706 27.269 1.00 95.38 219 HIS A CA 1
ATOM 1672 C C . HIS A 1 219 ? -18.360 -2.430 28.128 1.00 95.38 219 HIS A C 1
ATOM 1674 O O . HIS A 1 219 ? -17.393 -2.215 28.856 1.00 95.38 219 HIS A O 1
ATOM 1680 N N . GLY A 1 220 ? -19.410 -1.602 28.081 1.00 93.56 220 GLY A N 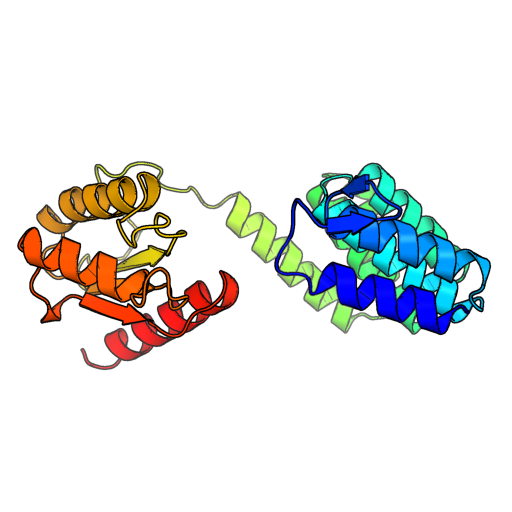1
ATOM 1681 C CA . GLY A 1 220 ? -19.604 -0.479 29.000 1.00 93.56 220 GLY A CA 1
ATOM 1682 C C . GLY A 1 220 ? -18.962 0.838 28.569 1.00 93.56 220 GLY A C 1
ATOM 1683 O O . GLY A 1 220 ? -18.920 1.770 29.368 1.00 93.56 220 GLY A O 1
ATOM 1684 N N . ILE A 1 221 ? -18.472 0.942 27.331 1.00 93.44 221 ILE A N 1
ATOM 1685 C CA . ILE A 1 221 ? -18.030 2.225 26.777 1.00 93.44 221 ILE A CA 1
ATOM 1686 C C . ILE A 1 221 ? -19.250 3.029 26.331 1.00 93.44 221 ILE A C 1
ATOM 1688 O O . ILE A 1 221 ? -20.056 2.553 25.533 1.00 93.44 221 ILE A O 1
ATOM 1692 N N . ASP A 1 222 ? -19.366 4.265 26.813 1.00 92.81 222 ASP A N 1
ATOM 1693 C CA . ASP A 1 222 ? -20.406 5.181 26.352 1.00 92.81 222 ASP A CA 1
ATOM 1694 C C . ASP A 1 222 ? -20.190 5.514 24.867 1.00 92.81 222 ASP A C 1
ATOM 1696 O O . ASP A 1 222 ? -19.107 5.920 24.433 1.00 92.81 222 ASP A O 1
ATOM 1700 N N . ASN A 1 223 ? -21.252 5.343 24.083 1.00 94.12 223 ASN A N 1
ATOM 1701 C CA . ASN A 1 223 ? -21.266 5.594 22.653 1.00 94.12 223 ASN A CA 1
ATOM 1702 C C . ASN A 1 223 ? -20.825 7.025 22.290 1.00 94.12 223 ASN A C 1
ATOM 1704 O O . ASN A 1 223 ? -20.250 7.227 21.225 1.00 94.12 223 ASN A O 1
ATOM 1708 N N . HIS A 1 224 ? -21.023 8.014 23.167 1.00 91.75 224 HIS A N 1
ATOM 1709 C CA . HIS A 1 224 ? -20.567 9.392 22.942 1.00 91.75 224 HIS A CA 1
ATOM 1710 C C . HIS A 1 224 ? -19.036 9.549 22.895 1.00 91.75 224 HIS A C 1
ATOM 1712 O O . HIS A 1 224 ? -18.530 10.528 22.332 1.00 91.75 224 HIS A O 1
ATOM 1718 N N . HIS A 1 225 ? -18.287 8.586 23.438 1.00 90.25 225 HIS A N 1
ATOM 1719 C CA . HIS A 1 225 ? -16.828 8.553 23.337 1.00 90.25 225 HIS A CA 1
ATOM 1720 C C . HIS A 1 225 ? -16.337 7.948 22.018 1.00 90.25 225 HIS A C 1
ATOM 1722 O O . HIS A 1 225 ? -15.166 8.134 21.682 1.00 90.25 225 HIS A O 1
ATOM 1728 N N . ILE A 1 226 ? -17.203 7.251 21.271 1.00 94.81 226 ILE A N 1
ATOM 1729 C CA . ILE A 1 226 ? -16.836 6.489 20.076 1.00 94.81 226 ILE A CA 1
ATOM 1730 C C . ILE A 1 226 ? -17.163 7.289 18.812 1.00 94.81 226 ILE A C 1
ATOM 1732 O O . ILE A 1 226 ? -18.299 7.683 18.562 1.00 94.81 226 ILE A O 1
ATOM 1736 N N . LEU A 1 227 ? -16.150 7.491 17.980 1.00 95.44 227 LEU A N 1
ATOM 1737 C CA . LEU A 1 227 ? -16.215 8.144 16.681 1.00 95.44 227 LEU A CA 1
ATOM 1738 C C . LEU A 1 227 ? -15.912 7.093 15.617 1.00 95.44 227 LEU A C 1
ATOM 1740 O O . LEU A 1 227 ? -14.901 6.396 15.694 1.00 95.44 227 LEU A O 1
ATOM 1744 N N . MET A 1 228 ? -16.794 6.957 14.634 1.00 96.06 228 MET A N 1
ATOM 1745 C CA . MET A 1 228 ? -16.664 5.929 13.606 1.00 96.06 228 MET A CA 1
ATOM 1746 C C . MET A 1 228 ? -16.218 6.515 12.274 1.00 96.06 228 MET A C 1
ATOM 1748 O O . MET A 1 228 ? -16.736 7.537 11.827 1.00 96.06 228 MET A O 1
ATOM 1752 N N . ASP A 1 229 ? -15.333 5.791 11.602 1.00 95.38 229 ASP A N 1
ATOM 1753 C CA . ASP A 1 229 ? -15.057 5.925 10.181 1.00 95.38 229 ASP A CA 1
ATOM 1754 C C . ASP A 1 229 ? -15.486 4.645 9.452 1.00 95.38 229 ASP A C 1
ATOM 1756 O O . ASP A 1 229 ? -14.772 3.640 9.420 1.00 95.38 229 ASP A O 1
ATOM 1760 N N . CYS A 1 230 ? -16.677 4.708 8.858 1.00 93.19 230 CYS A N 1
ATOM 1761 C CA . CYS A 1 230 ? -17.267 3.630 8.066 1.00 93.19 230 CYS A CA 1
ATOM 1762 C C . CYS A 1 230 ? -16.978 3.765 6.560 1.00 93.19 230 CYS A C 1
ATOM 1764 O O . CYS A 1 230 ? -17.617 3.072 5.770 1.00 93.19 230 CYS A O 1
ATOM 1766 N N . LEU A 1 231 ? -16.081 4.669 6.146 1.00 91.25 231 LEU A N 1
ATOM 1767 C CA . LEU A 1 231 ? -15.805 4.940 4.730 1.00 91.25 231 LEU A CA 1
ATOM 1768 C C . LEU A 1 231 ? -14.459 4.387 4.267 1.00 91.25 231 LEU A C 1
ATOM 1770 O O . LEU A 1 231 ? -14.328 4.065 3.089 1.00 91.25 231 LEU A O 1
ATOM 1774 N N . ALA A 1 232 ? -13.479 4.250 5.161 1.00 89.19 232 ALA A N 1
ATOM 1775 C CA . ALA A 1 232 ? -12.145 3.825 4.762 1.00 89.19 232 ALA A CA 1
ATOM 1776 C C . ALA A 1 232 ? -12.102 2.396 4.188 1.00 89.19 232 ALA A C 1
ATOM 1778 O O . ALA A 1 232 ? -12.486 1.419 4.833 1.00 89.19 232 ALA A O 1
ATOM 1779 N N . ALA A 1 233 ? -11.577 2.268 2.973 1.00 87.25 233 ALA A N 1
ATOM 1780 C CA . ALA A 1 233 ? -11.433 1.014 2.242 1.00 87.25 233 ALA A CA 1
ATOM 1781 C C . ALA A 1 233 ? -10.004 0.441 2.287 1.00 87.25 233 ALA A C 1
ATOM 1783 O O . ALA A 1 233 ? -9.764 -0.687 1.850 1.00 87.25 233 ALA A O 1
ATOM 1784 N N . ASN A 1 234 ? -9.033 1.210 2.785 1.00 83.38 234 ASN A N 1
ATOM 1785 C CA . ASN A 1 234 ? -7.626 0.819 2.840 1.00 83.38 234 ASN A CA 1
ATOM 1786 C C . ASN A 1 234 ? -6.871 1.516 3.988 1.00 83.38 234 ASN A C 1
ATOM 1788 O O . ASN A 1 234 ? -7.380 2.413 4.653 1.00 83.38 234 ASN A O 1
ATOM 1792 N N . THR A 1 235 ? -5.622 1.105 4.220 1.00 83.62 235 THR A N 1
ATOM 1793 C CA . THR A 1 235 ? -4.779 1.613 5.316 1.00 83.62 235 THR A CA 1
ATOM 1794 C C . THR A 1 235 ? -4.480 3.116 5.229 1.00 83.62 235 THR A C 1
ATOM 1796 O O . THR A 1 235 ? -4.361 3.769 6.269 1.00 83.62 235 THR A O 1
ATOM 1799 N N . LEU A 1 236 ? -4.362 3.672 4.016 1.00 84.88 236 LEU A N 1
ATOM 1800 C CA . LEU A 1 236 ? -4.115 5.106 3.832 1.00 84.88 236 LEU A CA 1
ATOM 1801 C C . LEU A 1 236 ? -5.352 5.913 4.221 1.00 84.88 236 LEU A C 1
ATOM 1803 O O . LEU A 1 236 ? -5.234 6.877 4.974 1.00 84.88 236 LEU A O 1
ATOM 1807 N N . GLU A 1 237 ? -6.529 5.473 3.783 1.00 88.94 237 GLU A N 1
ATOM 1808 C CA . GLU A 1 237 ? -7.805 6.079 4.164 1.00 88.94 237 GLU A CA 1
ATOM 1809 C C . GLU A 1 237 ? -8.064 5.951 5.665 1.00 88.94 237 GLU A C 1
ATOM 1811 O O . GLU A 1 237 ? -8.389 6.956 6.290 1.00 88.94 237 GLU A O 1
ATOM 1816 N N . ASN A 1 238 ? -7.801 4.782 6.271 1.00 88.75 238 ASN A N 1
ATOM 1817 C CA . ASN A 1 238 ? -7.911 4.602 7.724 1.00 88.75 238 ASN A CA 1
ATOM 1818 C C . ASN A 1 238 ? -7.103 5.678 8.471 1.00 88.75 238 ASN A C 1
ATOM 1820 O O . ASN A 1 238 ? -7.593 6.304 9.409 1.00 88.75 238 ASN A O 1
ATOM 1824 N N . THR A 1 239 ? -5.859 5.911 8.039 1.00 88.06 239 THR A N 1
ATOM 1825 C CA . THR A 1 239 ? -4.967 6.913 8.640 1.00 88.06 239 THR A CA 1
ATOM 1826 C C . THR A 1 239 ? -5.477 8.335 8.406 1.00 88.06 239 THR A C 1
ATOM 1828 O O . THR A 1 239 ? -5.579 9.119 9.350 1.00 88.06 239 THR A O 1
ATOM 1831 N N . HIS A 1 240 ? -5.807 8.675 7.158 1.00 90.50 240 HIS A N 1
ATOM 1832 C CA . HIS A 1 240 ? -6.242 10.017 6.778 1.00 90.50 240 HIS A CA 1
ATOM 1833 C C . HIS A 1 240 ? -7.537 10.421 7.492 1.00 90.50 240 HIS A C 1
ATOM 1835 O O . HIS A 1 240 ? -7.594 11.484 8.114 1.00 90.50 240 HIS A O 1
ATOM 1841 N N . ASN A 1 241 ? -8.544 9.549 7.462 1.00 93.06 241 ASN A N 1
ATOM 1842 C CA . ASN A 1 241 ? -9.844 9.794 8.071 1.00 93.06 241 ASN A CA 1
ATOM 1843 C C . ASN A 1 241 ? -9.726 9.883 9.595 1.00 93.06 241 ASN A C 1
ATOM 1845 O O . ASN A 1 241 ? -10.273 10.805 10.197 1.00 93.06 241 ASN A O 1
ATOM 1849 N N . SER A 1 242 ? -8.948 8.993 10.224 1.00 92.44 242 SER A N 1
ATOM 1850 C CA . SER A 1 242 ? -8.723 9.041 11.675 1.00 92.44 242 SER A CA 1
ATOM 1851 C C . SER A 1 242 ? -8.053 10.347 12.112 1.00 92.44 242 SER A C 1
ATOM 1853 O O . SER A 1 242 ? -8.463 10.949 13.103 1.00 92.44 242 SER A O 1
ATOM 1855 N N . LEU A 1 243 ? -7.060 10.831 11.356 1.00 90.25 243 LEU A N 1
ATOM 1856 C CA . LEU A 1 243 ? -6.416 12.122 11.621 1.00 90.25 243 LEU A CA 1
ATOM 1857 C C . LEU A 1 243 ? -7.379 13.299 11.429 1.00 90.25 243 LEU A C 1
ATOM 1859 O O . LEU A 1 243 ? -7.346 14.246 12.216 1.00 90.25 243 LEU A O 1
ATOM 1863 N N . ALA A 1 244 ? -8.232 13.255 10.403 1.00 90.69 244 ALA A N 1
ATOM 1864 C CA . ALA A 1 244 ? -9.248 14.279 10.176 1.00 90.69 244 ALA A CA 1
ATOM 1865 C C . ALA A 1 244 ? -10.244 14.346 11.346 1.00 90.69 244 ALA A C 1
ATOM 1867 O O . ALA A 1 244 ? -10.480 15.429 11.884 1.00 90.69 244 ALA A O 1
ATOM 1868 N N . ILE A 1 245 ? -10.740 13.191 11.805 1.00 90.00 245 ILE A N 1
ATOM 1869 C CA . ILE A 1 245 ? -11.628 13.080 12.972 1.00 90.00 245 ILE A CA 1
ATOM 1870 C C . ILE A 1 245 ? -10.950 13.657 14.222 1.00 90.00 245 ILE A C 1
ATOM 1872 O O . ILE A 1 245 ? -11.530 14.511 14.894 1.00 90.00 245 ILE A O 1
ATOM 1876 N N . ALA A 1 246 ? -9.705 13.255 14.502 1.00 87.62 246 ALA A N 1
ATOM 1877 C CA . ALA A 1 246 ? -8.961 13.721 15.672 1.00 87.62 246 ALA A CA 1
ATOM 1878 C C . ALA A 1 246 ? -8.763 15.252 15.682 1.00 87.62 246 ALA A C 1
ATOM 1880 O O . ALA A 1 246 ? -8.917 15.901 16.720 1.00 87.62 246 ALA A O 1
ATOM 1881 N N . ARG A 1 247 ? -8.478 15.858 14.521 1.00 84.62 247 ARG A N 1
ATOM 1882 C CA . ARG A 1 247 ? -8.314 17.318 14.389 1.00 84.62 247 ARG A CA 1
ATOM 1883 C C . ARG A 1 247 ? -9.607 18.082 14.647 1.00 84.62 247 ARG A C 1
ATOM 1885 O O . ARG A 1 247 ? -9.575 19.096 15.340 1.00 84.62 247 ARG A O 1
ATOM 1892 N N . CYS A 1 248 ? -10.737 17.601 14.129 1.00 77.06 248 CYS A N 1
ATOM 1893 C CA . CYS A 1 248 ? -12.033 18.231 14.380 1.00 77.06 248 CYS A CA 1
ATOM 1894 C C . CYS A 1 248 ? -12.361 18.243 15.878 1.00 77.06 248 CYS A C 1
ATOM 1896 O O . CYS A 1 248 ? -12.809 19.263 16.398 1.00 77.06 248 CYS A O 1
ATOM 1898 N N . THR A 1 249 ? -12.057 17.157 16.595 1.00 67.69 249 THR A N 1
ATOM 1899 C CA . THR A 1 249 ? -12.338 17.070 18.034 1.00 67.69 249 THR A CA 1
ATOM 1900 C C . THR A 1 249 ? -11.467 17.971 18.905 1.00 67.69 249 THR A C 1
ATOM 1902 O O . THR A 1 249 ? -11.952 18.441 19.928 1.00 67.69 249 THR A O 1
ATOM 1905 N N . ALA A 1 250 ? -10.229 18.263 18.492 1.00 60.66 250 ALA A N 1
ATOM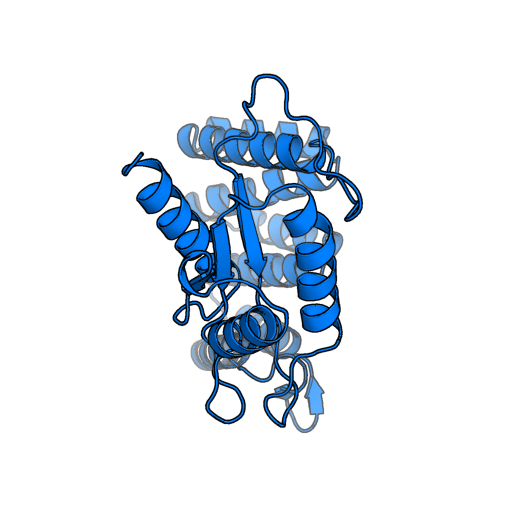 1906 C CA . ALA A 1 250 ? -9.334 19.168 19.222 1.00 60.66 250 ALA A CA 1
ATOM 1907 C C . ALA A 1 250 ? -9.738 20.651 19.096 1.00 60.66 250 ALA A C 1
ATOM 1909 O O . ALA A 1 250 ? -9.335 21.480 19.900 1.00 60.66 250 ALA A O 1
ATOM 1910 N N . SER A 1 251 ? -10.534 21.002 18.080 1.00 51.22 251 SER A N 1
ATOM 1911 C CA . SER A 1 251 ? -10.936 22.389 17.801 1.00 51.22 251 SER A CA 1
ATOM 1912 C C . SER A 1 251 ? -12.197 22.856 18.543 1.00 51.22 251 SER A C 1
ATOM 1914 O O . SER A 1 251 ? -12.668 23.964 18.297 1.00 51.22 251 SER A O 1
ATOM 1916 N N . HIS A 1 252 ? -12.808 22.006 19.375 1.00 47.16 252 HIS A N 1
ATOM 1917 C CA . HIS A 1 252 ? -14.090 22.266 20.058 1.00 47.16 252 HIS A CA 1
ATOM 1918 C C . HIS A 1 252 ? -13.978 22.199 21.595 1.00 47.16 252 HIS A C 1
ATOM 1920 O O . HIS A 1 252 ? -14.987 22.053 22.286 1.00 47.16 252 HIS A O 1
ATOM 1926 N N . THR A 1 253 ? -12.757 22.306 22.119 1.00 39.81 253 THR A N 1
ATOM 1927 C CA . THR A 1 253 ? -12.424 22.425 23.549 1.00 39.81 253 THR A CA 1
ATOM 1928 C C . THR A 1 253 ? -11.635 23.697 23.780 1.00 39.81 253 THR A C 1
ATOM 1930 O O . THR A 1 253 ? -11.917 24.386 24.779 1.00 39.81 253 THR A O 1
#

Sequence (253 aa):
MESLFLQHALSAYNSTSRTHYPLFGQTVTNLDAVNFYLRQAYTLASTSLRTDILITLANMATFQGNLPTALTLYQQALAHANALQQEDTLCYQAMWYAIAGLDKLAAETQCSLQSRAPQRAKSLSNVIDTVNTLLTTPMALSAKALPAMPGETMAQHAFVILGHKLNPDGSLSDLLHARLKALLALQQQTPNSRIIVTGGVKQAGITEAEKMQQWLVNHGIDNHHILMDCLAANTLENTHNSLAIARCTASHT

Foldseek 3Di:
DLVVLVVQLVVLVPDPQQAFDDDPNDGGGSLVSNLVSLVVSLVVDDLAVVLVSLQVNLVSCVVVVNNVSSLVSLVVSCVRYDLVSVLVSLLVQLLSCLVVVVVVSNVVSLVVNCVRPVPSSVVSVVVSVVVVCVVPPDDPPDLQDDPPDPPDDLQEAEAQQEFDDADLCRHRDPVSVVSLVSVVNCCVVRVPYAYEYEFQDDHNRDTRQRNSLVVNVVVPRDSVSYHYHNPDHDPVSSVVVSVVVSVVVVVPD

Organism: NCBI:txid754436

Secondary structure (DSSP, 8-state):
-HHHHHHHHHHHHT-S-SS-EEETTEEE-HHHHHHHHHHHHHHH--HHHHHHHHHHHHHHHHHTT-HHHHHHHHHHHHTT--HHHHHHHHHHHHHHHHHTT-HHHHHHHHHHHHHH-HHHHHHHHHHHHHHHHHHHSPP---TTS----TT--TT--EEEEE-----TTSPPPHHHHHHHHHHHHHHTT-TT-EEEEE----BTTB-HHHHHHHHHHHTT--GGGEEEE----SHHHHHHHHHHHHHHHHTT-

pLDDT: mean 89.44, std 11.29, range [39.81, 97.81]

InterPro domains:
  IPR003848 Domain of unknown function DUF218 [PF02698] (158-246)
  IPR003848 Domain of unknown function DUF218 [cd06259] (157-247)
  IPR014729 Rossmann-like alpha/beta/alpha sandwich fold [G3DSA:3.40.50.620] (169-251)
  IPR051599 Cell Envelope Integrity and Synthesis Associated Protein [PTHR30336] (146-245)

Radius of gyration: 23.12 Å; chains: 1; bounding box: 52×45×62 Å